Protein AF-A0A1C5U6B0-F1 (afdb_monomer)

Sequence (185 aa):
MRNNVRKKMRLICLLFAIVLLAGVPAAAKDRKNQKAAAENVVKKEMVCKTNGTIYQWKNDSWRIKKKTIRTKKEFKKFQTVLKKKQEKGLRKMLKKQYAGTNFRKKSIVLVPQLLSPYMNYKYKGMVTKFDAKGKLVGEIQIERSKDMDKPGVSYPAIVKTYVVVVRVPKAQEAMIDYYQIAFQD

Nearest PDB structures (foldseek):
  7d7f-assembly1_A  TM=2.717E-01  e=3.642E+00  Mus musculus
  8v7p-assembly1_A  TM=2.278E-01  e=2.036E+00  Pseudomonas aeruginosa

Structure (mmCIF, N/CA/C/O backbone):
data_AF-A0A1C5U6B0-F1
#
_entry.id   AF-A0A1C5U6B0-F1
#
loop_
_atom_site.group_PDB
_atom_site.id
_atom_site.type_symbol
_atom_site.label_atom_id
_atom_site.label_alt_id
_atom_site.label_comp_id
_atom_site.label_asym_id
_atom_site.label_entity_id
_atom_site.label_seq_id
_atom_site.pdbx_PDB_ins_code
_atom_site.Cartn_x
_atom_site.Cartn_y
_atom_site.Cartn_z
_atom_site.occupancy
_atom_site.B_iso_or_equiv
_atom_site.auth_seq_id
_atom_site.auth_comp_id
_atom_site.auth_asym_id
_atom_site.auth_atom_id
_atom_site.pdbx_PDB_model_num
ATOM 1 N N . MET A 1 1 ? -57.759 -76.509 -22.269 1.00 54.56 1 MET A N 1
ATOM 2 C CA . MET A 1 1 ? -57.213 -75.686 -21.155 1.00 54.56 1 MET A CA 1
ATOM 3 C C . MET A 1 1 ? -56.120 -74.665 -21.564 1.00 54.56 1 MET A C 1
ATOM 5 O O . MET A 1 1 ? -55.325 -74.275 -20.722 1.00 54.56 1 MET A O 1
ATOM 9 N N . ARG A 1 2 ? -56.081 -74.136 -22.807 1.00 53.75 2 ARG A N 1
ATOM 10 C CA . ARG A 1 2 ? -55.017 -73.196 -23.269 1.00 53.75 2 ARG A CA 1
ATOM 11 C C . ARG A 1 2 ? -55.390 -71.698 -23.283 1.00 53.75 2 ARG A C 1
ATOM 13 O O . ARG A 1 2 ? -54.496 -70.860 -23.346 1.00 53.75 2 ARG A O 1
ATOM 20 N N . ASN A 1 3 ? -56.675 -71.339 -23.185 1.00 58.38 3 ASN A N 1
ATOM 21 C CA . ASN A 1 3 ? -57.124 -69.939 -23.324 1.00 58.38 3 ASN A CA 1
ATOM 22 C C . ASN A 1 3 ? -57.140 -69.132 -22.011 1.00 58.38 3 ASN A C 1
ATOM 24 O O . ASN A 1 3 ? -56.992 -67.911 -22.056 1.00 58.38 3 ASN A O 1
ATOM 28 N N . ASN A 1 4 ? -57.245 -69.782 -20.846 1.00 60.12 4 ASN A N 1
ATOM 29 C CA . ASN A 1 4 ? -57.258 -69.080 -19.551 1.00 60.12 4 ASN A CA 1
ATOM 30 C C . ASN A 1 4 ? -55.861 -68.649 -19.076 1.00 60.12 4 ASN A C 1
ATOM 32 O O . ASN A 1 4 ? -55.730 -67.593 -18.460 1.00 60.12 4 ASN A O 1
ATOM 36 N N . VAL A 1 5 ? -54.808 -69.396 -19.424 1.00 58.78 5 VAL A N 1
ATOM 37 C CA . VAL A 1 5 ? -53.411 -69.028 -19.114 1.00 58.78 5 VAL A CA 1
ATOM 38 C C . VAL A 1 5 ? -52.973 -67.812 -19.940 1.00 58.78 5 VAL A C 1
ATOM 40 O O . VAL A 1 5 ? -52.377 -66.874 -19.415 1.00 58.78 5 VAL A O 1
ATOM 43 N N . ARG A 1 6 ? -53.365 -67.767 -21.222 1.00 58.53 6 ARG A N 1
ATOM 44 C CA . ARG A 1 6 ? -53.012 -66.682 -22.152 1.00 58.53 6 ARG A CA 1
ATOM 45 C C . ARG A 1 6 ? -53.705 -65.352 -21.803 1.00 58.53 6 ARG A C 1
ATOM 47 O O . ARG A 1 6 ? -53.105 -64.295 -21.977 1.00 58.53 6 ARG A O 1
ATOM 54 N N . LYS A 1 7 ? -54.933 -65.389 -21.262 1.00 60.19 7 LYS A N 1
ATOM 55 C CA . LYS A 1 7 ? -55.637 -64.196 -20.744 1.00 60.19 7 LYS A CA 1
ATOM 56 C C . LYS A 1 7 ? -55.040 -63.688 -19.423 1.00 60.19 7 LYS A C 1
ATOM 58 O O . LYS A 1 7 ? -54.843 -62.484 -19.291 1.00 60.19 7 LYS A O 1
ATOM 63 N N . LYS A 1 8 ? -54.680 -64.583 -18.489 1.00 60.19 8 LYS A N 1
ATOM 64 C CA . LYS A 1 8 ? -54.020 -64.207 -17.221 1.00 60.19 8 LYS A CA 1
ATOM 65 C C . LYS A 1 8 ? -52.618 -63.614 -17.435 1.00 60.19 8 LYS A C 1
ATOM 67 O O . LYS A 1 8 ? -52.310 -62.602 -16.816 1.00 60.19 8 LYS A O 1
ATOM 72 N N . MET A 1 9 ? -51.814 -64.153 -18.361 1.00 64.06 9 MET A N 1
ATOM 73 C CA . MET A 1 9 ? -50.506 -63.562 -18.706 1.00 64.06 9 MET A CA 1
ATOM 74 C C . MET A 1 9 ? -50.634 -62.164 -19.326 1.00 64.06 9 MET A C 1
ATOM 76 O O . MET A 1 9 ? -49.869 -61.275 -18.972 1.00 64.06 9 MET A O 1
ATOM 80 N N . ARG A 1 10 ? -51.625 -61.930 -20.199 1.00 66.75 10 ARG A N 1
ATOM 81 C CA . ARG A 1 10 ? -51.857 -60.596 -20.787 1.00 66.75 10 ARG A CA 1
ATOM 82 C C . ARG A 1 10 ? -52.274 -59.557 -19.744 1.00 66.75 10 ARG A C 1
ATOM 84 O O . ARG A 1 10 ? -51.817 -58.422 -19.820 1.00 66.75 10 ARG A O 1
ATOM 91 N N . LEU A 1 11 ? -53.094 -59.944 -18.765 1.00 69.94 11 LEU A N 1
ATOM 92 C CA . LEU A 1 11 ? -53.533 -59.050 -17.691 1.00 69.94 11 LEU A CA 1
ATOM 93 C C . LEU A 1 11 ? -52.382 -58.680 -16.737 1.00 69.94 11 LEU A C 1
ATOM 95 O O . LEU A 1 11 ? -52.252 -57.519 -16.365 1.00 69.94 11 LEU A O 1
ATOM 99 N N . ILE A 1 12 ? -51.506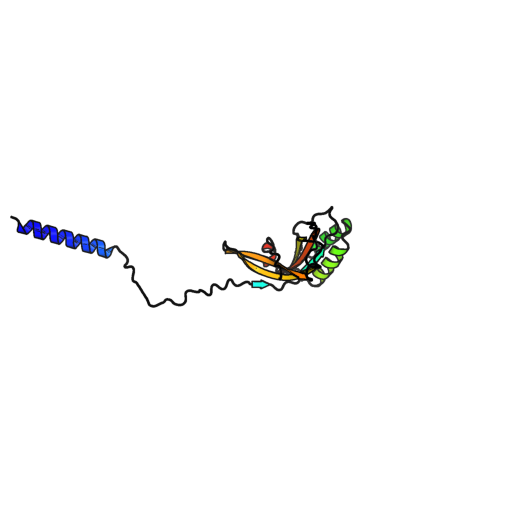 -59.638 -16.408 1.00 71.94 12 ILE A N 1
ATOM 100 C CA . ILE A 1 12 ? -50.306 -59.395 -15.588 1.00 71.94 12 ILE A CA 1
ATOM 101 C C . ILE A 1 12 ? -49.312 -58.482 -16.323 1.00 71.94 12 ILE A C 1
ATOM 103 O O . ILE A 1 12 ? -48.806 -57.535 -15.728 1.00 71.94 12 ILE A O 1
ATOM 107 N N . CYS A 1 13 ? -49.075 -58.700 -17.623 1.00 69.44 13 CYS A N 1
ATOM 108 C CA . CYS A 1 13 ? -48.212 -57.819 -18.420 1.00 69.44 13 CYS A CA 1
ATOM 109 C C . CYS A 1 13 ? -48.762 -56.386 -18.532 1.00 69.44 13 CYS A C 1
ATOM 111 O O . CYS A 1 13 ? -47.985 -55.437 -18.481 1.00 69.44 13 CYS A O 1
ATOM 113 N N . LEU A 1 14 ? -50.084 -56.215 -18.649 1.00 70.44 14 LEU A N 1
ATOM 114 C CA . LEU A 1 14 ? -50.717 -54.891 -18.673 1.00 70.44 14 LEU A CA 1
ATOM 115 C C . LEU A 1 14 ? -50.603 -54.169 -17.322 1.00 70.44 14 LEU A C 1
ATOM 117 O O . LEU A 1 14 ? -50.304 -52.979 -17.296 1.00 70.44 14 LEU A O 1
ATOM 121 N N . LEU A 1 15 ? -50.768 -54.882 -16.203 1.00 68.94 15 LEU A N 1
ATOM 122 C CA . LEU A 1 15 ? -50.601 -54.310 -14.861 1.00 68.94 15 LEU A CA 1
ATOM 123 C C . LEU A 1 15 ? -49.146 -53.891 -14.587 1.00 68.94 15 LEU A C 1
ATOM 125 O O . LEU A 1 15 ? -48.919 -52.799 -14.070 1.00 68.94 15 LEU A O 1
ATOM 129 N N . PHE A 1 16 ? -48.156 -54.692 -15.000 1.00 64.62 16 PHE A N 1
ATOM 130 C CA . PHE A 1 16 ? -46.737 -54.322 -14.885 1.00 64.62 16 PHE A CA 1
ATOM 131 C C . PHE A 1 16 ? -46.358 -53.114 -15.759 1.00 64.62 16 PHE A C 1
ATOM 133 O O . PHE A 1 16 ? -45.569 -52.276 -15.327 1.00 64.62 16 PHE A O 1
ATOM 140 N N . ALA A 1 17 ? -46.944 -52.975 -16.954 1.00 65.81 17 ALA A N 1
ATOM 141 C CA . ALA A 1 17 ? -46.711 -51.818 -17.821 1.00 65.81 17 ALA A CA 1
ATOM 142 C C . ALA A 1 17 ? -47.267 -50.509 -17.226 1.00 65.81 17 ALA A C 1
ATOM 144 O O . ALA A 1 17 ? -46.617 -49.470 -17.325 1.00 65.81 17 ALA A O 1
ATOM 145 N N . ILE A 1 18 ? -48.427 -50.555 -16.561 1.00 64.25 18 ILE A N 1
ATOM 146 C CA . ILE A 1 18 ? -49.028 -49.380 -15.904 1.00 64.25 18 ILE A CA 1
ATOM 147 C C . ILE A 1 18 ? -48.194 -48.938 -14.689 1.00 64.25 18 ILE A C 1
ATOM 149 O O . ILE A 1 18 ? -47.974 -47.743 -14.505 1.00 64.25 18 ILE A O 1
ATOM 153 N N . VAL A 1 19 ? -47.662 -49.880 -13.898 1.00 60.31 19 VAL A N 1
ATOM 154 C CA . VAL A 1 19 ? -46.796 -49.568 -12.742 1.00 60.31 19 VAL A CA 1
ATOM 155 C C . VAL A 1 19 ? -45.442 -48.991 -13.181 1.00 60.31 19 VAL A C 1
ATOM 157 O O . VAL A 1 19 ? -44.933 -48.075 -12.539 1.00 60.31 19 VAL A O 1
ATOM 160 N N . LEU A 1 20 ? -44.885 -49.453 -14.307 1.00 58.06 20 LEU A N 1
ATOM 161 C CA . LEU A 1 20 ? -43.647 -48.902 -14.877 1.00 58.06 20 LEU A CA 1
ATOM 162 C C . LEU A 1 20 ? -43.829 -47.505 -15.496 1.00 58.06 20 LEU A C 1
ATOM 164 O O . LEU A 1 20 ? -42.905 -46.697 -15.452 1.00 58.06 20 LEU A O 1
ATOM 168 N N . LEU A 1 21 ? -45.013 -47.195 -16.035 1.00 56.59 21 LEU A N 1
ATOM 169 C CA . LEU A 1 21 ? -45.322 -45.879 -16.613 1.00 56.59 21 LEU A CA 1
ATOM 170 C C . LEU A 1 21 ? -45.674 -44.813 -15.561 1.00 56.59 21 LEU A C 1
ATOM 172 O O . LEU A 1 21 ? -45.509 -43.627 -15.831 1.00 56.59 21 LEU A O 1
ATOM 176 N N . ALA A 1 22 ? -46.111 -45.208 -14.361 1.00 55.50 22 ALA A N 1
ATOM 177 C CA . ALA A 1 22 ? -46.474 -44.284 -13.282 1.00 55.50 22 ALA A CA 1
ATOM 178 C C . ALA A 1 22 ? -45.290 -43.848 -12.384 1.00 55.50 22 ALA A C 1
ATOM 180 O O . ALA A 1 22 ? -45.465 -42.982 -11.530 1.00 55.50 22 ALA A O 1
ATOM 181 N N . GLY A 1 23 ? -44.094 -44.430 -12.564 1.00 50.03 23 GLY A N 1
ATOM 182 C CA . GLY A 1 23 ? -42.898 -44.156 -11.749 1.00 50.03 23 GLY A CA 1
ATOM 183 C C . GLY A 1 23 ? -41.792 -43.338 -12.429 1.00 50.03 23 GLY A C 1
ATOM 184 O O . GLY A 1 23 ? -40.774 -43.055 -11.802 1.00 50.03 23 GLY A O 1
ATOM 185 N N . VAL A 1 24 ? -41.962 -42.949 -13.695 1.00 47.59 24 VAL A N 1
ATOM 186 C CA . VAL A 1 24 ? -40.993 -42.111 -14.416 1.00 47.59 24 VAL A CA 1
ATOM 187 C C . VAL A 1 24 ? -41.560 -40.695 -14.495 1.00 47.59 24 VAL A C 1
ATOM 189 O O . VAL A 1 24 ? -42.563 -40.502 -15.185 1.00 47.59 24 VAL A O 1
ATOM 192 N N . PRO A 1 25 ? -40.966 -39.675 -13.846 1.00 44.56 25 PRO A N 1
ATOM 193 C CA . PRO A 1 25 ? -41.292 -38.307 -14.205 1.00 44.56 25 PRO A CA 1
ATOM 194 C C . PRO A 1 25 ? -40.903 -38.125 -15.672 1.00 44.56 25 PRO A C 1
ATOM 196 O O . PRO A 1 25 ? -39.733 -38.220 -16.048 1.00 44.56 25 PRO A O 1
ATOM 199 N N . ALA A 1 26 ? -41.924 -37.933 -16.503 1.00 46.88 26 ALA A N 1
ATOM 200 C CA . ALA A 1 26 ? -41.788 -37.635 -17.910 1.00 46.88 26 ALA A CA 1
ATOM 201 C C . ALA A 1 26 ? -40.779 -36.495 -18.078 1.00 46.88 26 ALA A C 1
ATOM 203 O O . ALA A 1 26 ? -40.987 -35.388 -17.578 1.00 46.88 26 ALA A O 1
ATOM 204 N N . ALA A 1 27 ? -39.688 -36.766 -18.797 1.00 48.62 27 ALA A N 1
ATOM 205 C CA . ALA A 1 27 ? -38.830 -35.740 -19.365 1.00 48.62 27 ALA A CA 1
ATOM 206 C C . ALA A 1 27 ? -39.652 -34.977 -20.417 1.00 48.62 27 ALA A C 1
ATOM 208 O O . ALA A 1 27 ? -39.572 -35.230 -21.620 1.00 48.62 27 ALA A O 1
ATOM 209 N N . ALA A 1 28 ? -40.513 -34.082 -19.934 1.00 42.53 28 ALA A N 1
ATOM 210 C CA . ALA A 1 28 ? -41.277 -33.155 -20.735 1.00 42.53 28 ALA A CA 1
ATOM 211 C C . ALA A 1 28 ? -40.289 -32.189 -21.385 1.00 42.53 28 ALA A C 1
ATOM 213 O O . ALA A 1 28 ? -39.650 -31.348 -20.752 1.00 42.53 28 ALA A O 1
ATOM 214 N N . LYS A 1 29 ? -40.147 -32.369 -22.692 1.00 42.94 29 LYS A N 1
ATOM 215 C CA . LYS A 1 29 ? -39.454 -31.482 -23.612 1.00 42.94 29 LYS A CA 1
ATOM 216 C C . LYS A 1 29 ? -40.285 -30.207 -23.765 1.00 42.94 29 LYS A C 1
ATOM 218 O O . LYS A 1 29 ? -40.906 -29.997 -24.802 1.00 42.94 29 LYS A O 1
ATOM 223 N N . ASP A 1 30 ? -40.287 -29.354 -22.744 1.00 38.75 30 ASP A N 1
ATOM 224 C CA . ASP A 1 30 ? -40.863 -28.013 -22.822 1.00 38.75 30 ASP A CA 1
ATOM 225 C C . ASP A 1 30 ? -39.905 -27.080 -23.580 1.00 38.75 30 ASP A C 1
ATOM 227 O O . ASP A 1 30 ? -39.097 -26.330 -23.031 1.00 38.75 30 ASP A O 1
ATOM 231 N N . ARG A 1 31 ? -39.992 -27.137 -24.913 1.00 45.62 31 ARG A N 1
ATOM 232 C CA . ARG A 1 31 ? -39.505 -26.086 -25.817 1.00 45.62 31 ARG A CA 1
ATOM 233 C C . ARG A 1 31 ? -40.465 -24.891 -25.770 1.00 45.62 31 ARG A C 1
ATOM 235 O O . ARG A 1 31 ? -41.119 -24.595 -26.762 1.00 45.62 31 ARG A O 1
ATOM 242 N N . LYS A 1 32 ? -40.566 -24.204 -24.631 1.00 43.19 32 LYS A N 1
ATOM 243 C CA . LYS A 1 32 ? -41.150 -22.850 -24.543 1.00 43.19 32 LYS A CA 1
ATOM 244 C C . LYS A 1 32 ? -40.926 -22.253 -23.159 1.00 43.19 32 LYS A C 1
ATOM 246 O O . LYS A 1 32 ? -41.838 -22.114 -22.364 1.00 43.19 32 LYS A O 1
ATOM 251 N N . ASN A 1 33 ? -39.663 -21.963 -22.870 1.00 38.94 33 ASN A N 1
ATOM 252 C CA . ASN A 1 33 ? -39.186 -20.898 -21.984 1.00 38.94 33 ASN A CA 1
ATOM 253 C C . ASN A 1 33 ? -37.677 -21.095 -21.804 1.00 38.94 33 ASN A C 1
ATOM 255 O O . ASN A 1 33 ? -37.173 -21.220 -20.692 1.00 38.94 33 ASN A O 1
ATOM 259 N N . GLN A 1 34 ? -36.915 -21.009 -22.901 1.00 39.50 34 GLN A N 1
ATOM 260 C CA . GLN A 1 34 ? -35.592 -20.385 -22.797 1.00 39.50 34 GLN A CA 1
ATOM 261 C C . GLN A 1 34 ? -35.826 -18.887 -22.574 1.00 39.50 34 GLN A C 1
ATOM 263 O O . GLN A 1 34 ? -35.533 -18.034 -23.404 1.00 39.50 34 GLN A O 1
ATOM 268 N N . LYS A 1 35 ? -36.436 -18.575 -21.427 1.00 40.75 35 LYS A N 1
ATOM 269 C CA . LYS A 1 35 ? -36.309 -17.290 -20.774 1.00 40.75 35 LYS A CA 1
ATOM 270 C C . LYS A 1 35 ? -34.817 -17.173 -20.574 1.00 40.75 35 LYS A C 1
ATOM 272 O O . LYS A 1 35 ? -34.300 -17.911 -19.744 1.00 40.75 35 LYS A O 1
ATOM 277 N N . ALA A 1 36 ? -34.178 -16.374 -21.430 1.00 40.44 36 ALA A N 1
ATOM 278 C CA . ALA A 1 36 ? -32.786 -15.962 -21.382 1.00 40.44 36 ALA A CA 1
ATOM 279 C C . ALA A 1 36 ? -32.213 -16.203 -19.983 1.00 40.44 36 ALA A C 1
ATOM 281 O O . ALA A 1 36 ? -32.358 -15.372 -19.083 1.00 40.44 36 ALA A O 1
ATOM 282 N N . ALA A 1 37 ? -31.669 -17.403 -19.771 1.00 37.69 37 ALA A N 1
ATOM 283 C CA . ALA A 1 37 ? -31.148 -17.823 -18.488 1.00 37.69 37 ALA A CA 1
ATOM 284 C C . ALA A 1 37 ? -29.754 -17.225 -18.422 1.00 37.69 37 ALA A C 1
ATOM 286 O O . ALA A 1 37 ? -28.761 -17.896 -18.648 1.00 37.69 37 ALA A O 1
ATOM 287 N N . ALA A 1 38 ? -29.745 -15.907 -18.231 1.00 41.88 38 ALA A N 1
ATOM 288 C CA . ALA A 1 38 ? -28.632 -15.112 -17.773 1.00 41.88 38 ALA A CA 1
ATOM 289 C C . ALA A 1 38 ? -27.255 -15.543 -18.315 1.00 41.88 38 ALA A C 1
ATOM 291 O O . ALA A 1 38 ? -26.318 -15.716 -17.547 1.00 41.88 38 ALA A O 1
ATOM 292 N N . GLU A 1 39 ? -27.066 -15.528 -19.637 1.00 33.06 39 GLU A N 1
ATOM 293 C CA . GLU A 1 39 ? -25.731 -15.244 -20.204 1.00 33.06 39 GLU A CA 1
ATOM 294 C C . GLU A 1 39 ? -25.281 -13.793 -19.926 1.00 33.06 39 GLU A C 1
ATOM 296 O O . GLU A 1 39 ? -24.210 -13.361 -20.326 1.00 33.06 39 GLU A O 1
ATOM 301 N N . ASN A 1 40 ? -26.061 -13.059 -19.129 1.00 40.06 40 ASN A N 1
ATOM 302 C CA . ASN A 1 40 ? -25.641 -11.882 -18.388 1.00 40.06 40 ASN A CA 1
ATOM 303 C C . ASN A 1 40 ? -25.340 -12.206 -16.912 1.00 40.06 40 ASN A C 1
ATOM 305 O O . ASN A 1 40 ? -25.643 -11.393 -16.035 1.00 40.06 40 ASN A O 1
ATOM 309 N N . VAL A 1 41 ? -24.658 -13.318 -16.592 1.00 40.91 41 VAL A N 1
ATOM 310 C CA . VAL A 1 41 ? -23.723 -13.273 -15.449 1.00 40.91 41 VAL A CA 1
ATOM 311 C C . VAL A 1 41 ? -22.550 -12.412 -15.899 1.00 40.91 41 VAL A C 1
ATOM 313 O O . VAL A 1 41 ? -21.437 -12.873 -16.141 1.00 40.91 41 VAL A O 1
ATOM 316 N N . VAL A 1 42 ? -22.834 -11.116 -16.046 1.00 42.84 42 VAL A N 1
ATOM 317 C CA . VAL A 1 42 ? -21.840 -10.064 -16.043 1.00 42.84 42 VAL A CA 1
ATOM 318 C C . VAL A 1 42 ? -21.025 -10.363 -14.797 1.00 42.84 42 VAL A C 1
ATOM 320 O O . VAL A 1 42 ? -21.509 -10.172 -13.678 1.00 42.84 42 VAL A O 1
ATOM 323 N N . LYS A 1 43 ? -19.813 -10.899 -14.978 1.00 49.28 43 LYS A N 1
ATOM 324 C CA . LYS A 1 43 ? -18.756 -10.813 -13.978 1.00 49.28 43 LYS A CA 1
ATOM 325 C C . LYS A 1 43 ? -18.623 -9.318 -13.727 1.00 49.28 43 LYS A C 1
ATOM 327 O O . LYS A 1 43 ? -17.934 -8.628 -14.467 1.00 49.28 43 LYS A O 1
ATOM 332 N N . LYS A 1 44 ? -19.410 -8.794 -12.781 1.00 53.38 44 LYS A N 1
ATOM 333 C CA . LYS A 1 44 ? -19.439 -7.381 -12.421 1.00 53.38 44 LYS A CA 1
ATOM 334 C C . LYS A 1 44 ? -18.102 -7.111 -11.766 1.00 53.38 44 LYS A C 1
ATOM 336 O O . LYS A 1 44 ? -17.958 -7.237 -10.555 1.00 53.38 44 LYS A O 1
ATOM 341 N N . GLU A 1 45 ? -17.110 -6.816 -12.591 1.00 53.44 45 GLU A N 1
ATOM 342 C CA . GLU A 1 45 ? -15.868 -6.227 -12.149 1.00 53.44 45 GLU A CA 1
ATOM 343 C C . GLU A 1 45 ? -16.244 -4.900 -11.489 1.00 53.44 45 GLU A C 1
ATOM 345 O O . GLU A 1 45 ? -16.635 -3.926 -12.134 1.00 53.44 45 GLU A O 1
ATOM 350 N N . MET A 1 46 ? -16.242 -4.889 -10.159 1.00 59.88 46 MET A N 1
ATOM 351 C CA . MET A 1 46 ? -16.497 -3.683 -9.396 1.00 59.88 46 MET A CA 1
ATOM 352 C C . MET A 1 46 ? -15.194 -2.898 -9.360 1.00 59.88 46 MET A C 1
ATOM 354 O O . MET A 1 46 ? -14.300 -3.164 -8.550 1.00 59.88 46 MET A O 1
ATOM 358 N N . VAL A 1 47 ? -15.080 -1.928 -10.265 1.00 55.59 47 VAL A N 1
ATOM 359 C CA . VAL A 1 47 ? -13.936 -1.019 -10.323 1.00 55.59 47 VAL A CA 1
ATOM 360 C C . VAL A 1 47 ? -14.007 -0.051 -9.145 1.00 55.59 47 VAL A C 1
ATOM 362 O O . VAL A 1 47 ? -14.835 0.860 -9.099 1.00 55.59 47 VAL A O 1
ATOM 365 N N . CYS A 1 48 ? -13.110 -0.228 -8.180 1.00 58.97 48 CYS A N 1
ATOM 366 C CA . CYS A 1 48 ? -12.964 0.668 -7.045 1.00 58.97 48 CYS A CA 1
ATOM 367 C C . CYS A 1 48 ? -11.883 1.704 -7.360 1.00 58.97 48 CYS A C 1
ATOM 369 O O . CYS A 1 48 ? -10.689 1.458 -7.198 1.00 58.97 48 CYS A O 1
ATOM 371 N N . LYS A 1 49 ? -12.286 2.913 -7.765 1.00 60.94 49 LYS A N 1
ATOM 372 C CA . LYS A 1 49 ? -11.352 4.036 -7.955 1.00 60.94 49 LYS A CA 1
ATOM 373 C C . LYS A 1 49 ? -10.798 4.503 -6.601 1.00 60.94 49 LYS A C 1
ATOM 375 O O . LYS A 1 49 ? -11.294 5.437 -5.973 1.00 60.94 49 LYS A O 1
ATOM 380 N N . THR A 1 50 ? -9.786 3.804 -6.107 1.00 69.62 50 THR A N 1
ATOM 381 C CA . THR A 1 50 ? -9.032 4.139 -4.898 1.00 69.62 50 THR A CA 1
ATOM 382 C C . THR A 1 50 ? -7.774 4.891 -5.297 1.00 69.62 50 THR A C 1
ATOM 384 O O . THR A 1 50 ? -7.149 4.563 -6.293 1.00 69.62 50 THR A O 1
ATOM 387 N N . ASN A 1 51 ? -7.387 5.915 -4.537 1.00 79.94 51 ASN A N 1
ATOM 388 C CA . ASN A 1 51 ? -6.176 6.677 -4.836 1.00 79.94 51 ASN A CA 1
ATOM 389 C C . ASN A 1 51 ? -4.944 5.918 -4.332 1.00 79.94 51 ASN A C 1
ATOM 391 O O . ASN A 1 51 ? -4.888 5.558 -3.151 1.00 79.94 51 ASN A O 1
ATOM 395 N N . GLY A 1 52 ? -3.948 5.745 -5.200 1.00 84.38 52 GLY A N 1
ATOM 396 C CA . GLY A 1 52 ? -2.707 5.040 -4.896 1.00 84.38 52 GLY A CA 1
ATOM 397 C C . GLY A 1 52 ? -1.462 5.771 -5.387 1.00 84.38 52 GLY A C 1
ATOM 398 O O . GLY A 1 52 ? -1.525 6.645 -6.246 1.00 84.38 52 GLY A O 1
ATOM 399 N N . THR A 1 53 ? -0.322 5.435 -4.794 1.00 88.00 53 THR A N 1
ATOM 400 C CA . THR A 1 53 ? 1.009 5.937 -5.166 1.00 88.00 53 THR A CA 1
ATOM 401 C C . THR A 1 53 ? 2.024 4.812 -5.064 1.00 88.00 53 THR A C 1
ATOM 403 O O . THR A 1 53 ? 1.943 4.004 -4.139 1.00 88.00 53 THR A O 1
ATOM 406 N N . ILE A 1 54 ? 2.996 4.790 -5.969 1.00 88.19 54 ILE A N 1
ATOM 407 C CA . ILE A 1 54 ? 4.066 3.791 -5.996 1.00 88.19 54 ILE A CA 1
ATOM 408 C C . ILE A 1 54 ? 5.367 4.462 -5.557 1.00 88.19 54 ILE A C 1
ATOM 410 O O . ILE A 1 54 ? 5.658 5.588 -5.957 1.00 88.19 54 ILE A O 1
ATOM 414 N N . TYR A 1 55 ? 6.144 3.779 -4.721 1.00 86.81 55 TYR A N 1
ATOM 415 C CA . TYR A 1 55 ? 7.451 4.238 -4.265 1.00 86.81 55 TYR A CA 1
ATOM 416 C C . TYR A 1 55 ? 8.484 3.139 -4.441 1.00 86.81 55 TYR A C 1
ATOM 418 O O . TYR A 1 55 ? 8.287 2.033 -3.951 1.00 86.81 55 TYR A O 1
ATOM 426 N N . GLN A 1 56 ? 9.602 3.445 -5.088 1.00 86.12 56 GLN A N 1
ATOM 427 C CA . GLN A 1 56 ? 10.736 2.534 -5.114 1.00 86.12 56 GLN A CA 1
ATOM 428 C C . GLN A 1 56 ? 11.391 2.492 -3.736 1.00 86.12 56 GLN A C 1
ATOM 430 O O . GLN A 1 56 ? 11.865 3.510 -3.228 1.00 86.12 56 GLN A O 1
ATOM 435 N N . TRP A 1 57 ? 11.410 1.307 -3.139 1.00 82.81 57 TRP A N 1
ATOM 436 C CA . TRP A 1 57 ? 12.074 1.067 -1.873 1.00 82.81 57 TRP A CA 1
ATOM 437 C C . TRP A 1 57 ? 13.587 1.157 -2.054 1.00 82.81 57 TRP A C 1
ATOM 439 O O . TRP A 1 57 ? 14.123 0.606 -3.015 1.00 82.81 57 TRP A O 1
ATOM 449 N N . LYS A 1 58 ? 14.271 1.866 -1.152 1.00 76.12 58 LYS A N 1
ATOM 450 C CA . LYS A 1 58 ? 15.724 2.077 -1.251 1.00 76.12 58 LYS A CA 1
ATOM 451 C C . LYS A 1 58 ? 16.516 1.319 -0.190 1.00 76.12 58 LYS A C 1
ATOM 453 O O . LYS A 1 58 ? 17.713 1.142 -0.364 1.00 76.12 58 LYS A O 1
ATOM 458 N N . ASN A 1 59 ? 15.879 0.896 0.902 1.00 75.50 59 ASN A N 1
ATOM 459 C CA . ASN A 1 59 ? 16.562 0.225 2.001 1.00 75.50 59 ASN A CA 1
ATOM 460 C C . ASN A 1 59 ? 16.392 -1.300 1.964 1.00 75.50 59 ASN A C 1
ATOM 462 O O . ASN A 1 59 ? 15.513 -1.862 2.622 1.00 75.50 59 ASN A O 1
ATOM 466 N N . ASP A 1 60 ? 17.287 -1.987 1.263 1.00 67.56 60 ASP A N 1
ATOM 467 C CA . ASP A 1 60 ? 17.221 -3.445 1.097 1.00 67.56 60 ASP A CA 1
ATOM 468 C C . ASP A 1 60 ? 17.370 -4.230 2.418 1.00 67.56 60 ASP A C 1
ATOM 470 O O . ASP A 1 60 ? 16.899 -5.365 2.519 1.00 67.56 60 ASP A O 1
ATOM 474 N N . SER A 1 61 ? 17.919 -3.609 3.475 1.00 69.75 61 SER A N 1
ATOM 475 C CA . SER A 1 61 ? 18.064 -4.226 4.807 1.00 69.75 61 SER A CA 1
ATOM 476 C C . SER A 1 61 ? 16.741 -4.394 5.563 1.00 69.75 61 SER A C 1
ATOM 478 O O . SER A 1 61 ? 16.665 -5.122 6.555 1.00 69.75 61 SER A O 1
ATOM 480 N N . TRP A 1 62 ? 15.677 -3.710 5.130 1.00 75.44 62 TRP A N 1
ATOM 481 C CA . TRP A 1 62 ? 14.384 -3.765 5.797 1.00 75.44 62 TRP A CA 1
ATOM 482 C C . TRP A 1 62 ? 13.263 -4.100 4.819 1.00 75.44 62 TRP A C 1
ATOM 484 O O . TRP A 1 62 ? 12.660 -3.227 4.199 1.00 75.44 62 TRP A O 1
ATOM 494 N N . ARG A 1 63 ? 12.932 -5.393 4.736 1.00 72.75 63 ARG A N 1
ATOM 495 C CA . ARG A 1 63 ? 11.784 -5.878 3.964 1.00 72.75 63 ARG A CA 1
ATOM 496 C C . ARG A 1 63 ? 10.480 -5.561 4.693 1.00 72.75 63 ARG A C 1
ATOM 498 O O . ARG A 1 63 ? 10.172 -6.130 5.742 1.00 72.75 63 ARG A O 1
ATOM 505 N N . ILE A 1 64 ? 9.688 -4.662 4.122 1.00 74.62 64 ILE A N 1
ATOM 506 C CA . ILE A 1 64 ? 8.305 -4.448 4.548 1.00 74.62 64 ILE A CA 1
ATOM 507 C C . ILE A 1 64 ? 7.450 -5.617 4.054 1.00 74.62 64 ILE A C 1
ATOM 509 O O . ILE A 1 64 ? 7.454 -5.918 2.868 1.00 74.62 64 ILE A O 1
ATOM 513 N N . LYS A 1 65 ? 6.681 -6.241 4.953 1.00 84.88 65 LYS A N 1
ATOM 514 C CA . LYS A 1 65 ? 5.528 -7.088 4.593 1.00 84.88 65 LYS A CA 1
ATOM 515 C C . LYS A 1 65 ? 4.288 -6.215 4.377 1.00 84.88 65 LYS A C 1
ATOM 517 O O . LYS A 1 65 ? 4.262 -5.079 4.858 1.00 84.88 65 LYS A O 1
ATOM 522 N N . LYS A 1 66 ? 3.245 -6.756 3.729 1.00 87.81 66 LYS A N 1
ATOM 523 C CA . LYS A 1 66 ? 1.926 -6.100 3.632 1.00 87.81 66 LYS A CA 1
ATOM 524 C C . LYS A 1 66 ? 1.550 -5.493 4.986 1.00 87.81 66 LYS A C 1
ATOM 526 O O . LYS A 1 66 ? 1.606 -6.168 6.016 1.00 87.81 66 LYS A O 1
ATOM 531 N N . LYS A 1 67 ? 1.188 -4.213 4.988 1.00 90.56 67 LYS A N 1
ATOM 532 C CA . LYS A 1 67 ? 0.831 -3.496 6.211 1.00 90.56 67 LYS A CA 1
ATOM 533 C C . LYS A 1 67 ? -0.383 -2.620 5.997 1.00 90.56 67 LYS A C 1
ATOM 535 O O . LYS A 1 67 ? -0.394 -1.768 5.119 1.00 90.56 67 LYS A O 1
ATOM 540 N N . THR A 1 68 ? -1.366 -2.782 6.867 1.00 92.88 68 THR A N 1
ATOM 541 C CA . THR A 1 68 ? -2.573 -1.959 6.891 1.00 92.88 68 THR A CA 1
ATOM 542 C C . THR A 1 68 ? -2.489 -0.984 8.058 1.00 92.88 68 THR A C 1
ATOM 544 O O . THR A 1 68 ? -2.141 -1.366 9.173 1.00 92.88 68 THR A O 1
ATOM 547 N N . ILE A 1 69 ? -2.789 0.284 7.796 1.00 94.06 69 ILE A N 1
ATOM 548 C CA . ILE A 1 69 ? -2.895 1.352 8.786 1.00 94.06 69 ILE A CA 1
ATOM 549 C C . ILE A 1 69 ? -4.364 1.760 8.864 1.00 94.06 69 ILE A C 1
ATOM 551 O O . ILE A 1 69 ? -4.900 2.380 7.942 1.00 94.06 69 ILE A O 1
ATOM 555 N N . ARG A 1 70 ? -5.008 1.422 9.978 1.00 94.81 70 ARG A N 1
ATOM 556 C CA . ARG A 1 70 ? -6.441 1.637 10.226 1.00 94.81 70 ARG A CA 1
ATOM 557 C C . ARG A 1 70 ? -6.722 2.870 11.067 1.00 94.81 70 ARG A C 1
ATOM 559 O O . ARG A 1 70 ? -7.845 3.369 11.060 1.00 94.81 70 ARG A O 1
ATOM 566 N N . THR A 1 71 ? -5.726 3.358 11.805 1.00 96.00 71 THR A N 1
ATOM 567 C CA . THR A 1 71 ? -5.903 4.436 12.783 1.00 96.00 71 THR A CA 1
ATOM 568 C C . THR A 1 71 ? -4.795 5.484 12.728 1.00 96.00 71 THR A C 1
ATOM 570 O O . THR A 1 71 ? -3.661 5.230 12.314 1.00 96.00 71 THR A O 1
ATOM 573 N N . LYS A 1 72 ? -5.097 6.684 13.246 1.00 95.44 72 LYS A N 1
ATOM 574 C CA . LYS A 1 72 ? -4.100 7.753 13.433 1.00 95.44 72 LYS A CA 1
ATOM 575 C C . LYS A 1 72 ? -2.951 7.312 14.355 1.00 95.44 72 LYS A C 1
ATOM 577 O O . LYS A 1 72 ? -1.805 7.700 14.133 1.00 95.44 72 LYS A O 1
ATOM 582 N N . LYS A 1 73 ? -3.241 6.497 15.379 1.00 96.31 73 LYS A N 1
ATOM 583 C CA . LYS A 1 73 ? -2.241 5.986 16.335 1.00 96.31 73 LYS A CA 1
ATOM 584 C C . LYS A 1 73 ? -1.266 5.028 15.651 1.00 96.31 73 LYS A C 1
ATOM 586 O O . LYS A 1 73 ? -0.057 5.189 15.806 1.00 96.31 73 LYS A O 1
ATOM 591 N N . GLU A 1 74 ? -1.770 4.091 14.849 1.00 95.94 74 GLU A N 1
ATOM 592 C CA . GLU A 1 74 ? -0.935 3.207 14.024 1.00 95.94 74 GLU A CA 1
ATOM 593 C C . GLU A 1 74 ? -0.074 3.994 13.040 1.00 95.94 74 GLU A C 1
ATOM 595 O O . GLU A 1 74 ? 1.122 3.727 12.932 1.00 95.94 74 GLU A O 1
ATOM 600 N N . PHE A 1 75 ? -0.648 5.007 12.383 1.00 95.19 75 PHE A N 1
ATOM 601 C CA . PHE A 1 75 ? 0.099 5.863 11.468 1.00 95.19 75 PHE A CA 1
ATOM 602 C C . PHE A 1 75 ? 1.276 6.554 12.165 1.00 95.19 75 PHE A C 1
ATOM 604 O O . PHE A 1 75 ? 2.405 6.496 11.677 1.00 95.19 75 PHE A O 1
ATOM 611 N N . LYS A 1 76 ? 1.036 7.172 13.331 1.00 95.69 76 LYS A N 1
ATOM 612 C CA . LYS A 1 76 ? 2.086 7.827 14.128 1.00 95.69 76 LYS A CA 1
ATOM 613 C C . LYS A 1 76 ? 3.178 6.837 14.543 1.00 95.69 76 LYS A C 1
ATOM 615 O O . LYS A 1 76 ? 4.355 7.123 14.339 1.00 95.69 76 LYS A O 1
ATOM 620 N N . LYS A 1 77 ? 2.804 5.655 15.051 1.00 96.38 77 LYS A N 1
ATOM 621 C CA . LYS A 1 77 ? 3.765 4.590 15.395 1.00 96.38 77 LYS A CA 1
ATOM 622 C C . LYS A 1 77 ? 4.610 4.194 14.183 1.00 96.38 77 LYS A C 1
ATOM 624 O O . LYS A 1 77 ? 5.831 4.095 14.285 1.00 96.38 77 LYS A O 1
ATOM 629 N N . PHE A 1 78 ? 3.977 4.012 13.027 1.00 94.00 78 PHE A N 1
ATOM 630 C CA . PHE A 1 78 ? 4.675 3.608 11.814 1.00 94.00 78 PHE A CA 1
ATOM 631 C C . PHE A 1 78 ? 5.609 4.703 11.281 1.00 94.00 78 PHE A C 1
ATOM 633 O O . PHE A 1 78 ? 6.741 4.409 10.913 1.00 94.00 78 PHE A O 1
ATOM 640 N N . GLN A 1 79 ? 5.212 5.978 11.341 1.00 94.44 79 GLN A N 1
ATOM 641 C CA . GLN A 1 79 ? 6.082 7.119 11.024 1.00 94.44 79 GLN A CA 1
ATOM 642 C C . GLN A 1 79 ? 7.370 7.136 11.861 1.00 94.44 79 GLN A C 1
ATOM 644 O O . GLN A 1 79 ? 8.431 7.487 11.338 1.00 94.44 79 GLN A O 1
ATOM 649 N N . THR A 1 80 ? 7.302 6.740 13.134 1.00 95.25 80 THR A N 1
ATOM 650 C CA . THR A 1 80 ? 8.486 6.608 13.996 1.00 95.25 80 THR A CA 1
ATOM 651 C C . THR A 1 80 ? 9.407 5.486 13.522 1.00 95.25 80 THR A C 1
ATOM 653 O O . THR A 1 80 ? 10.619 5.687 13.467 1.00 95.25 80 THR A O 1
ATOM 656 N N . VAL A 1 81 ? 8.857 4.336 13.111 1.00 92.19 81 VAL A N 1
ATOM 657 C CA . VAL A 1 81 ? 9.646 3.233 12.529 1.00 92.19 81 VAL A CA 1
ATOM 658 C C . VAL A 1 81 ? 10.370 3.695 11.264 1.00 92.19 81 VAL A C 1
ATOM 660 O O . VAL A 1 81 ? 11.576 3.499 11.152 1.00 92.19 81 VAL A O 1
ATOM 663 N N . LEU A 1 82 ? 9.674 4.394 10.359 1.00 90.81 82 LEU A N 1
ATOM 664 C CA . LEU A 1 82 ? 10.285 4.941 9.139 1.00 90.81 82 LEU A CA 1
ATOM 665 C C . LEU A 1 82 ? 11.399 5.945 9.439 1.00 90.81 82 LEU A C 1
ATOM 667 O O . LEU A 1 82 ? 12.404 5.970 8.736 1.00 90.81 82 LEU A O 1
ATOM 671 N N . LYS A 1 83 ? 11.245 6.761 10.493 1.00 91.94 83 LYS A N 1
ATOM 672 C CA . LYS A 1 83 ? 12.295 7.686 10.945 1.00 91.94 83 LYS A CA 1
ATOM 673 C C . LYS A 1 83 ? 13.536 6.919 11.414 1.00 91.94 83 LYS A C 1
ATOM 675 O O . LYS A 1 83 ? 14.632 7.269 10.993 1.00 91.94 83 LYS A O 1
ATOM 680 N N . LYS A 1 84 ? 13.364 5.871 12.230 1.00 92.00 84 LYS A N 1
ATOM 681 C CA . LYS A 1 84 ? 14.470 5.023 12.718 1.00 92.00 84 LYS A CA 1
ATOM 682 C C . LYS A 1 84 ? 15.189 4.294 11.580 1.00 92.00 84 LYS A C 1
ATOM 684 O O . LYS A 1 84 ? 16.404 4.187 11.596 1.00 92.00 84 LYS A O 1
ATOM 689 N N . LYS A 1 85 ? 14.438 3.832 10.579 1.00 89.38 85 LYS A N 1
ATOM 690 C CA . LYS A 1 85 ? 14.962 3.131 9.394 1.00 89.38 85 LYS A CA 1
ATOM 691 C C . LYS A 1 85 ? 15.450 4.070 8.282 1.00 89.38 85 LYS A C 1
ATOM 693 O O . LYS A 1 85 ? 15.745 3.603 7.190 1.00 89.38 85 LYS A O 1
ATOM 698 N N . GLN A 1 86 ? 15.506 5.378 8.555 1.00 88.62 86 GLN A N 1
ATOM 699 C CA . GLN A 1 86 ? 15.959 6.431 7.639 1.00 88.62 86 GLN A CA 1
ATOM 700 C C . GLN A 1 86 ? 15.223 6.488 6.279 1.00 88.62 86 GLN A C 1
ATOM 702 O O . GLN A 1 86 ? 15.692 7.108 5.329 1.00 88.62 86 GLN A O 1
ATOM 707 N N . GLU A 1 87 ? 14.001 5.953 6.199 1.00 87.81 87 GLU A N 1
ATOM 708 C CA . GLU A 1 87 ? 13.168 5.911 4.987 1.00 87.81 87 GLU A CA 1
ATOM 709 C C . GLU A 1 87 ? 12.424 7.239 4.752 1.00 87.81 87 GLU A C 1
ATOM 711 O O . GLU A 1 87 ? 11.192 7.338 4.814 1.00 87.81 87 GLU A O 1
ATOM 716 N N . LYS A 1 88 ? 13.188 8.318 4.523 1.00 89.12 88 LYS A N 1
ATOM 717 C CA . LYS A 1 88 ? 12.662 9.689 4.368 1.00 89.12 88 LYS A CA 1
ATOM 718 C C . LYS A 1 88 ? 11.656 9.803 3.212 1.00 89.12 88 LYS A C 1
ATOM 720 O O . LYS A 1 88 ? 10.643 10.495 3.360 1.00 89.12 88 LYS A O 1
ATOM 725 N N . GLY A 1 89 ? 11.910 9.119 2.092 1.00 88.81 89 GLY A N 1
ATOM 726 C CA . GLY A 1 89 ? 11.070 9.164 0.891 1.00 88.81 89 GLY A CA 1
ATOM 727 C C . GLY A 1 89 ? 9.683 8.564 1.123 1.00 88.81 89 GLY A C 1
ATOM 728 O O . GLY A 1 89 ? 8.677 9.273 0.999 1.00 88.81 89 GLY A O 1
ATOM 729 N N . LEU A 1 90 ? 9.622 7.306 1.579 1.00 88.94 90 LEU A N 1
ATOM 730 C CA . LEU A 1 90 ? 8.360 6.648 1.926 1.00 88.94 90 LEU A CA 1
ATOM 731 C C . LEU A 1 90 ? 7.599 7.444 2.990 1.00 88.94 90 LEU A C 1
ATOM 733 O O . LEU A 1 90 ? 6.385 7.638 2.897 1.00 88.94 90 LEU A O 1
ATOM 737 N N . ARG A 1 91 ? 8.316 7.958 3.996 1.00 91.94 91 ARG A N 1
ATOM 738 C CA . ARG A 1 91 ? 7.729 8.756 5.074 1.00 91.94 91 ARG A CA 1
ATOM 739 C C . ARG A 1 91 ? 6.995 9.990 4.545 1.00 91.94 91 ARG A C 1
ATOM 741 O O . ARG A 1 91 ? 5.885 10.265 5.009 1.00 91.94 91 ARG A O 1
ATOM 748 N N . LYS A 1 92 ? 7.592 10.723 3.595 1.00 91.50 92 LYS A N 1
ATOM 749 C CA . LYS A 1 92 ? 6.989 11.907 2.952 1.00 91.50 92 LYS A CA 1
ATOM 750 C C . LYS A 1 92 ? 5.760 11.519 2.131 1.00 91.50 92 LYS A C 1
AT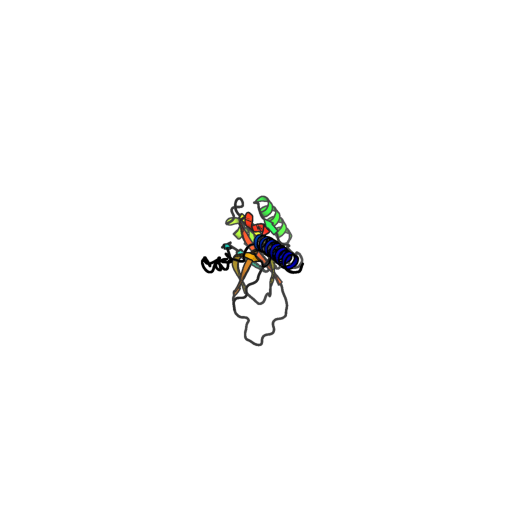OM 752 O O . LYS A 1 92 ? 4.723 12.167 2.256 1.00 91.50 92 LYS A O 1
ATOM 757 N N . MET A 1 93 ? 5.843 10.440 1.354 1.00 89.56 93 MET A N 1
ATOM 758 C CA . MET A 1 93 ? 4.715 9.944 0.562 1.00 89.56 93 MET A CA 1
ATOM 759 C C . MET A 1 93 ? 3.531 9.516 1.444 1.00 89.56 93 MET A C 1
ATOM 761 O O . MET A 1 93 ? 2.395 9.917 1.198 1.00 89.56 93 MET A O 1
ATOM 765 N N . LEU A 1 94 ? 3.783 8.773 2.523 1.00 91.38 94 LEU A N 1
ATOM 766 C CA . LEU A 1 94 ? 2.737 8.336 3.451 1.00 91.38 94 LEU A CA 1
ATOM 767 C C . LEU A 1 94 ? 2.026 9.497 4.142 1.00 91.38 94 LEU A C 1
ATOM 769 O O . LEU A 1 94 ? 0.827 9.408 4.388 1.00 91.38 94 LEU A O 1
ATOM 773 N N . LYS A 1 95 ? 2.730 10.597 4.432 1.00 92.62 95 LYS A N 1
ATOM 774 C CA . LYS A 1 95 ? 2.095 11.819 4.949 1.00 92.62 95 LYS A CA 1
ATOM 775 C C . LYS A 1 95 ? 1.097 12.411 3.951 1.00 92.62 95 LYS A C 1
ATOM 777 O O . LYS A 1 95 ? 0.018 12.816 4.375 1.00 92.62 95 LYS A O 1
ATOM 782 N N . LYS A 1 96 ? 1.411 12.404 2.648 1.00 90.06 96 LYS A N 1
ATOM 783 C CA . LYS A 1 96 ? 0.477 12.854 1.599 1.00 90.06 96 LYS A CA 1
ATOM 784 C C . LYS A 1 96 ? -0.786 11.989 1.568 1.00 90.06 96 LYS A C 1
ATOM 786 O O . LYS A 1 96 ? -1.890 12.521 1.551 1.00 90.06 96 LYS A O 1
ATOM 791 N N . GLN A 1 97 ? -0.635 10.664 1.638 1.00 86.94 97 GLN A N 1
ATOM 792 C CA . GLN A 1 97 ? -1.784 9.750 1.686 1.00 86.94 97 GLN A CA 1
ATOM 793 C C . GLN A 1 97 ? -2.605 9.926 2.972 1.00 86.94 97 GLN A C 1
ATOM 795 O O . GLN A 1 97 ? -3.834 9.954 2.930 1.00 86.94 97 GLN A O 1
ATOM 800 N N . TYR A 1 98 ? -1.944 10.118 4.115 1.00 90.56 98 TYR A N 1
ATOM 801 C CA . TYR A 1 98 ? -2.598 10.379 5.398 1.00 90.56 98 TYR A CA 1
ATOM 802 C C . TYR A 1 98 ? -3.467 11.640 5.383 1.00 90.56 98 TYR A C 1
ATOM 804 O O . TYR A 1 98 ? -4.599 11.581 5.859 1.00 90.56 98 TYR A O 1
ATOM 812 N N . ALA A 1 99 ? -2.979 12.745 4.809 1.00 88.69 99 ALA A N 1
ATOM 813 C CA . ALA A 1 99 ? -3.701 14.021 4.782 1.00 88.69 99 ALA A CA 1
ATOM 814 C C . ALA A 1 99 ? -5.098 13.904 4.142 1.00 88.69 99 ALA A C 1
ATOM 816 O O . ALA A 1 99 ? -6.045 14.520 4.614 1.00 88.69 99 ALA A O 1
ATOM 817 N N . GLY A 1 100 ? -5.249 13.052 3.124 1.00 83.06 100 GLY A N 1
ATOM 818 C CA . GLY A 1 100 ? -6.528 12.802 2.456 1.00 83.06 100 GLY A CA 1
ATOM 819 C C . GLY A 1 100 ? -7.315 11.594 2.981 1.00 83.06 100 GLY A C 1
ATOM 820 O O . GLY A 1 100 ? -8.175 11.086 2.256 1.00 83.06 100 GLY A O 1
ATOM 821 N N . THR A 1 101 ? -7.002 11.048 4.163 1.00 87.75 101 THR A N 1
ATOM 822 C CA . THR A 1 101 ? -7.622 9.805 4.660 1.00 87.75 101 THR A CA 1
ATOM 823 C C . THR A 1 101 ? -8.545 10.037 5.852 1.00 87.75 101 THR A C 1
ATOM 825 O O . THR A 1 101 ? -8.111 10.404 6.942 1.00 87.75 101 THR A O 1
ATOM 828 N N . ASN A 1 102 ? -9.824 9.688 5.684 1.00 92.44 102 ASN A N 1
ATOM 829 C CA . ASN A 1 102 ? -10.746 9.511 6.802 1.00 92.44 102 ASN A CA 1
ATOM 830 C C . ASN A 1 102 ? -10.674 8.068 7.331 1.00 92.44 102 ASN A C 1
ATOM 832 O O . ASN A 1 102 ? -11.318 7.166 6.789 1.00 92.44 102 ASN A O 1
ATOM 836 N N . PHE A 1 103 ? -9.940 7.874 8.430 1.00 92.31 103 PHE A N 1
ATOM 837 C CA . PHE A 1 103 ? -9.740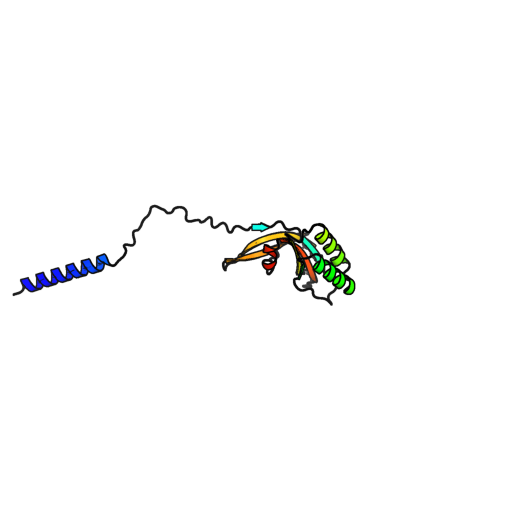 6.568 9.070 1.00 92.31 103 PHE A CA 1
ATOM 838 C C . PHE A 1 103 ? -10.999 5.928 9.669 1.00 92.31 103 PHE A C 1
ATOM 840 O O . PHE A 1 103 ? -10.933 4.795 10.137 1.00 92.31 103 PHE A O 1
ATOM 847 N N . ARG A 1 104 ? -12.158 6.602 9.681 1.00 91.75 104 ARG A N 1
ATOM 848 C CA . ARG A 1 104 ? -13.423 5.934 10.029 1.00 91.75 104 ARG A CA 1
ATOM 849 C C . ARG A 1 104 ? -13.874 5.000 8.905 1.00 91.75 104 ARG A C 1
ATOM 851 O O . ARG A 1 104 ? -14.214 3.858 9.184 1.00 91.75 104 ARG A O 1
ATOM 858 N N . LYS A 1 105 ? -13.800 5.462 7.651 1.00 91.75 105 LYS A N 1
ATOM 859 C CA . LYS A 1 105 ? -14.306 4.749 6.461 1.00 91.75 105 LYS A CA 1
ATOM 860 C C . LYS A 1 105 ? -13.214 4.026 5.665 1.00 91.75 105 LYS A C 1
ATOM 862 O O . LYS A 1 105 ? -13.486 3.019 5.018 1.00 91.75 105 LYS A O 1
ATOM 867 N N . LYS A 1 106 ? -11.992 4.559 5.685 1.00 92.06 106 LYS A N 1
ATOM 868 C CA . LYS A 1 106 ? -10.868 4.092 4.867 1.00 92.06 106 LYS A CA 1
ATOM 869 C C . LYS A 1 106 ? -9.666 3.713 5.725 1.00 92.06 106 LYS A C 1
ATOM 871 O O . LYS A 1 106 ? -9.567 4.104 6.886 1.00 92.06 106 LYS A O 1
ATOM 876 N N . SER A 1 107 ? -8.733 3.008 5.121 1.00 92.00 107 SER A N 1
ATOM 877 C CA . SER A 1 107 ? -7.407 2.710 5.645 1.00 92.00 107 SER A CA 1
ATOM 878 C C . SER A 1 107 ? -6.358 2.924 4.566 1.00 92.00 107 SER A C 1
ATOM 880 O O . SER A 1 107 ? -6.668 3.142 3.392 1.00 92.00 107 SER A O 1
ATOM 882 N N . ILE A 1 108 ? -5.099 2.911 4.988 1.00 92.69 108 ILE A N 1
ATOM 883 C CA . ILE A 1 108 ? -3.952 2.971 4.087 1.00 92.69 108 ILE A CA 1
ATOM 884 C C . ILE A 1 108 ? -3.303 1.597 4.097 1.00 92.69 108 ILE A C 1
ATOM 886 O O . ILE A 1 108 ? -2.882 1.133 5.156 1.00 92.69 108 ILE A O 1
ATOM 890 N N . VAL A 1 109 ? -3.202 0.962 2.936 1.00 91.00 109 VAL A N 1
ATOM 891 C CA . VAL A 1 109 ? -2.544 -0.336 2.786 1.00 91.00 109 VAL A CA 1
ATOM 892 C C . VAL A 1 109 ? -1.254 -0.143 2.009 1.00 91.00 109 VAL A C 1
ATOM 894 O O . VAL A 1 109 ? -1.226 0.521 0.975 1.00 91.00 109 VAL A O 1
ATOM 897 N N . LEU A 1 110 ? -0.176 -0.680 2.566 1.00 91.00 110 LEU A N 1
ATOM 898 C CA . LEU A 1 110 ? 1.153 -0.705 1.990 1.00 91.00 110 LEU A CA 1
ATOM 899 C C . LEU A 1 110 ? 1.441 -2.121 1.532 1.00 91.00 110 LEU A C 1
ATOM 901 O O . LEU A 1 110 ? 1.326 -3.071 2.311 1.00 91.00 110 LEU A O 1
ATOM 905 N N . VAL A 1 111 ? 1.861 -2.227 0.285 1.00 87.44 111 VAL A N 1
ATOM 906 C CA . VAL A 1 111 ? 2.064 -3.485 -0.407 1.00 87.44 111 VAL A CA 1
ATOM 907 C C . VAL A 1 111 ? 3.459 -3.485 -1.011 1.00 87.44 111 VAL A C 1
ATOM 909 O O . VAL A 1 111 ? 3.715 -2.669 -1.895 1.00 87.44 111 VAL A O 1
ATOM 912 N N . PRO A 1 112 ? 4.362 -4.371 -0.573 1.00 87.31 112 PRO A N 1
ATOM 913 C CA . PRO A 1 112 ? 5.614 -4.595 -1.279 1.00 87.31 112 PRO A CA 1
ATOM 914 C C . PRO A 1 112 ? 5.355 -5.365 -2.585 1.00 87.31 112 PRO A C 1
ATOM 916 O O . PRO A 1 112 ? 4.615 -6.343 -2.587 1.00 87.31 112 PRO A O 1
ATOM 919 N N . GLN A 1 113 ? 5.995 -4.955 -3.674 1.00 85.12 113 GLN A N 1
ATOM 920 C CA . GLN A 1 113 ? 5.979 -5.646 -4.958 1.00 85.12 113 GLN A CA 1
ATOM 921 C C . GLN A 1 113 ? 7.372 -5.583 -5.586 1.00 85.12 113 GLN A C 1
ATOM 923 O O . GLN A 1 113 ? 7.990 -4.520 -5.619 1.00 85.12 113 GLN A O 1
ATOM 928 N N . LEU A 1 114 ? 7.869 -6.709 -6.092 1.00 84.19 114 LEU A N 1
ATOM 929 C CA . LEU A 1 114 ? 9.109 -6.738 -6.867 1.00 84.19 114 LEU A CA 1
ATOM 930 C C . LEU A 1 114 ? 8.808 -6.308 -8.301 1.00 84.19 114 LEU A C 1
ATOM 932 O O . LEU A 1 114 ? 7.935 -6.890 -8.946 1.00 84.19 114 LEU A O 1
ATOM 936 N N . LEU A 1 115 ? 9.503 -5.277 -8.775 1.00 81.88 115 LEU A N 1
ATOM 937 C CA . LEU A 1 115 ? 9.342 -4.720 -10.116 1.00 81.88 115 LEU A CA 1
ATOM 938 C C . LEU A 1 115 ? 10.716 -4.420 -10.732 1.00 81.88 115 LEU A C 1
ATOM 940 O O . LEU A 1 115 ? 11.694 -4.184 -10.017 1.00 81.88 115 LEU A O 1
ATOM 944 N N . SER A 1 116 ? 10.786 -4.410 -12.064 1.00 79.56 116 SER A N 1
ATOM 945 C CA . SER A 1 116 ? 11.998 -4.016 -12.795 1.00 79.56 116 SER A CA 1
ATOM 946 C C . SER A 1 116 ? 12.292 -2.529 -12.571 1.00 79.56 116 SER A C 1
ATOM 948 O O . SER A 1 116 ? 11.387 -1.718 -12.759 1.00 79.56 116 SER A O 1
ATOM 950 N N . PRO A 1 117 ? 13.523 -2.131 -12.213 1.00 80.75 117 PRO A N 1
ATOM 951 C CA . PRO A 1 117 ? 13.871 -0.730 -12.012 1.00 80.75 117 PRO A CA 1
ATOM 952 C C . PRO A 1 117 ? 14.017 0.071 -13.311 1.00 80.75 117 PRO A C 1
ATOM 954 O O . PRO A 1 117 ? 14.149 1.288 -13.242 1.00 80.75 117 PRO A O 1
ATOM 957 N N . TYR A 1 118 ? 14.002 -0.597 -14.466 1.00 77.00 118 TYR A N 1
ATOM 958 C CA . TYR A 1 118 ? 14.174 0.020 -15.784 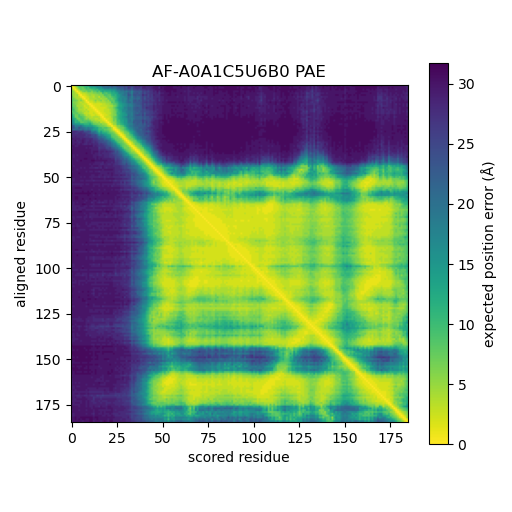1.00 77.00 118 TYR A CA 1
ATOM 959 C C . TYR A 1 118 ? 12.872 0.577 -16.370 1.00 77.00 118 TYR A C 1
ATOM 961 O O . TYR A 1 118 ? 12.889 1.206 -17.419 1.00 77.00 118 TYR A O 1
ATOM 969 N N . MET A 1 119 ? 11.747 0.375 -15.680 1.00 78.00 119 MET A N 1
ATOM 970 C CA . MET A 1 119 ? 10.436 0.867 -16.097 1.00 78.00 119 MET A CA 1
ATOM 971 C C . MET A 1 119 ? 9.929 1.921 -15.120 1.00 78.00 119 MET A C 1
ATOM 973 O O . MET A 1 119 ? 10.178 1.851 -13.912 1.00 78.00 119 MET A O 1
ATOM 977 N N . ASN A 1 120 ? 9.127 2.854 -15.628 1.00 80.56 120 ASN A N 1
ATOM 978 C CA . ASN A 1 120 ? 8.329 3.713 -14.766 1.00 80.56 120 ASN A CA 1
ATOM 979 C C . ASN A 1 120 ? 6.976 3.057 -14.504 1.00 80.56 120 ASN A C 1
ATOM 981 O O . ASN A 1 120 ? 6.366 2.471 -15.396 1.00 80.56 120 ASN A O 1
ATOM 985 N N . TYR A 1 121 ? 6.498 3.185 -13.269 1.00 83.19 121 TYR A N 1
ATOM 986 C CA . TYR A 1 121 ? 5.225 2.619 -12.842 1.00 83.19 121 TYR A CA 1
ATOM 987 C C . TYR A 1 121 ? 4.319 3.710 -12.310 1.00 83.19 121 TYR A C 1
ATOM 989 O O . TYR A 1 121 ? 4.709 4.519 -11.462 1.00 83.19 121 TYR A O 1
ATOM 997 N N . LYS A 1 122 ? 3.070 3.672 -12.749 1.00 85.25 122 LYS A N 1
ATOM 998 C CA . LYS A 1 122 ? 2.001 4.544 -12.304 1.00 85.25 122 LYS A CA 1
ATOM 999 C C . LYS A 1 122 ? 0.869 3.694 -11.760 1.00 85.25 122 LYS A C 1
ATOM 1001 O O . LYS A 1 122 ? 0.475 2.687 -12.328 1.00 85.25 122 LYS A O 1
ATOM 1006 N N . TYR A 1 123 ? 0.331 4.098 -10.623 1.00 85.62 123 TYR A N 1
ATOM 1007 C CA . TYR A 1 123 ? -0.861 3.455 -10.098 1.00 85.62 123 TYR A CA 1
ATOM 1008 C C . TYR A 1 123 ? -2.079 3.856 -10.948 1.00 85.62 123 TYR A C 1
ATOM 1010 O O . TYR A 1 123 ? -2.312 5.051 -11.138 1.00 85.62 123 TYR A O 1
ATOM 1018 N N . LYS A 1 124 ? -2.857 2.875 -11.420 1.00 84.12 124 LYS A N 1
ATOM 1019 C CA . LYS A 1 124 ? -4.048 3.097 -12.256 1.00 84.12 124 LYS A CA 1
ATOM 1020 C C . LYS A 1 124 ? -5.339 3.000 -11.449 1.00 84.12 124 LYS A C 1
ATOM 1022 O O . LYS A 1 124 ? -6.208 3.862 -11.557 1.00 84.12 124 LYS A O 1
ATOM 1027 N N . GLY A 1 125 ? -5.459 1.985 -10.601 1.00 82.06 125 GLY A N 1
ATOM 1028 C CA . GLY A 1 125 ? -6.680 1.760 -9.839 1.00 82.06 125 GLY A CA 1
ATOM 1029 C C . GLY A 1 125 ? -6.670 0.451 -9.072 1.00 82.06 125 GLY A C 1
ATOM 1030 O O . GLY A 1 125 ? -5.681 -0.279 -9.069 1.00 82.06 125 GLY A O 1
ATOM 1031 N N . MET A 1 126 ? -7.794 0.162 -8.426 1.00 81.62 126 MET A N 1
ATOM 1032 C CA . MET A 1 126 ? -8.063 -1.135 -7.830 1.00 81.62 126 MET A CA 1
ATOM 1033 C C . MET A 1 126 ? -9.380 -1.659 -8.390 1.00 81.62 126 MET A C 1
ATOM 1035 O O . MET A 1 126 ? -10.364 -0.928 -8.477 1.00 81.62 126 MET A O 1
ATOM 1039 N N . VAL A 1 127 ? -9.426 -2.927 -8.752 1.00 78.38 127 VAL A N 1
ATOM 1040 C CA . VAL A 1 127 ? -10.662 -3.584 -9.179 1.00 78.38 127 VAL A CA 1
ATOM 1041 C C . VAL A 1 127 ? -10.965 -4.731 -8.245 1.00 78.38 127 VAL A C 1
ATOM 1043 O O . VAL A 1 127 ? -10.074 -5.261 -7.590 1.0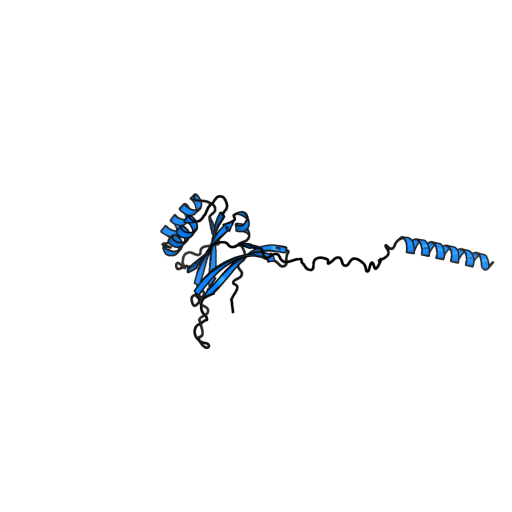0 78.38 127 VAL A O 1
ATOM 1046 N N . THR A 1 128 ? -12.235 -5.078 -8.122 1.00 76.06 128 THR A N 1
ATOM 1047 C CA . THR A 1 128 ? -12.658 -6.247 -7.361 1.00 76.06 128 THR A CA 1
ATOM 1048 C C . THR A 1 128 ? -13.426 -7.167 -8.288 1.00 76.06 128 THR A C 1
ATOM 1050 O O . THR A 1 128 ? -14.348 -6.724 -8.974 1.00 76.06 128 THR A O 1
ATOM 1053 N N . LYS A 1 129 ? -13.011 -8.431 -8.353 1.00 77.69 129 LYS A N 1
ATOM 1054 C CA . LYS A 1 129 ? -13.589 -9.440 -9.246 1.00 77.69 129 LYS A CA 1
ATOM 1055 C C . LYS A 1 129 ? -13.699 -10.782 -8.534 1.00 77.69 129 LYS A C 1
ATOM 1057 O O . LYS A 1 129 ? -13.046 -10.996 -7.518 1.00 77.69 129 LYS A O 1
ATOM 1062 N N . PHE A 1 130 ? -14.532 -11.677 -9.047 1.00 78.94 130 PHE A N 1
ATOM 1063 C CA . PHE A 1 130 ? -14.590 -13.054 -8.564 1.00 78.94 130 PHE A CA 1
ATOM 1064 C C . PHE A 1 130 ? -13.533 -13.898 -9.278 1.00 78.94 130 PHE A C 1
ATOM 1066 O O . PHE A 1 130 ? -13.406 -13.825 -10.503 1.00 78.94 130 PHE A O 1
ATOM 1073 N N . ASP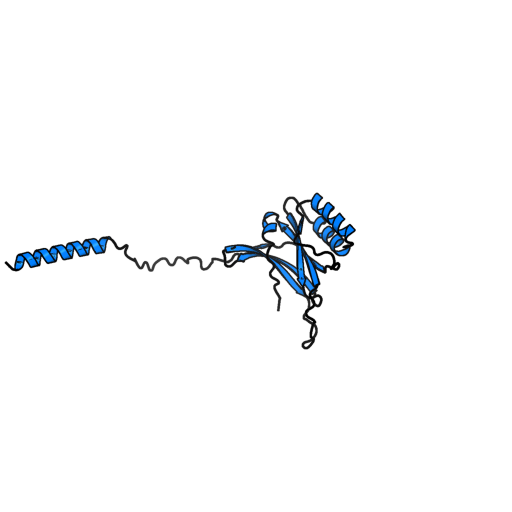 A 1 131 ? -12.765 -14.674 -8.517 1.00 76.56 131 ASP A N 1
ATOM 1074 C CA . ASP A 1 131 ? -11.843 -15.662 -9.068 1.00 76.56 131 ASP A CA 1
ATOM 1075 C C . ASP A 1 131 ? -12.594 -16.890 -9.624 1.00 76.56 131 ASP A C 1
ATOM 1077 O O . ASP A 1 131 ? -13.819 -17.000 -9.526 1.00 76.56 131 ASP A O 1
ATOM 1081 N N . ALA A 1 132 ? -11.859 -17.836 -10.219 1.00 79.81 132 ALA A N 1
ATOM 1082 C CA . ALA A 1 132 ? -12.436 -19.056 -10.794 1.00 79.81 132 ALA A CA 1
ATOM 1083 C C . ALA A 1 132 ? -13.143 -19.960 -9.762 1.00 79.81 132 ALA A C 1
ATOM 1085 O O . ALA A 1 132 ? -13.928 -20.821 -10.144 1.00 79.81 132 ALA A O 1
ATOM 1086 N N . LYS A 1 133 ? -12.879 -19.762 -8.464 1.00 83.06 133 LYS A N 1
ATOM 1087 C CA . LYS A 1 133 ? -13.495 -20.490 -7.347 1.00 83.06 133 LYS A CA 1
ATOM 1088 C C . LYS A 1 133 ? -14.658 -19.710 -6.717 1.00 83.06 133 LYS A C 1
ATOM 1090 O O . LYS A 1 133 ? -15.195 -20.141 -5.702 1.00 83.06 133 LYS A O 1
ATOM 1095 N N . GLY A 1 134 ? -15.036 -18.561 -7.285 1.00 76.44 134 GLY A N 1
ATOM 1096 C CA . GLY A 1 134 ? -16.102 -17.705 -6.764 1.00 76.44 134 GLY A CA 1
ATOM 1097 C C . GLY A 1 134 ? -15.702 -16.870 -5.543 1.00 76.44 134 GLY A C 1
ATOM 1098 O O . GLY A 1 134 ? -16.570 -16.288 -4.895 1.00 76.44 134 GLY A O 1
ATOM 1099 N N . LYS A 1 135 ? -14.409 -16.766 -5.213 1.00 79.75 135 LYS A N 1
ATOM 1100 C CA . LYS A 1 135 ? -13.918 -15.886 -4.145 1.00 79.75 135 LYS A CA 1
ATOM 1101 C C . LYS A 1 135 ? -13.728 -14.472 -4.685 1.00 79.75 135 LYS A C 1
ATOM 1103 O O . LYS A 1 135 ? -13.114 -14.265 -5.728 1.00 79.75 135 LYS A O 1
ATOM 1108 N N . LEU A 1 136 ? -14.223 -13.480 -3.950 1.00 75.75 136 LEU A N 1
ATOM 1109 C CA . LEU A 1 136 ? -14.022 -12.077 -4.296 1.00 75.75 136 LEU A CA 1
ATOM 1110 C C . LEU A 1 136 ? -12.572 -11.657 -3.985 1.00 75.75 136 LEU A C 1
ATOM 1112 O O . LEU A 1 136 ? -12.129 -11.720 -2.836 1.00 75.75 136 LEU A O 1
ATOM 1116 N N . VAL A 1 137 ? -11.843 -11.216 -5.006 1.00 75.88 137 VAL A N 1
ATOM 1117 C CA . VAL A 1 137 ? -10.442 -10.782 -4.938 1.00 75.88 137 VAL A CA 1
ATOM 1118 C C . VAL A 1 137 ? -10.316 -9.320 -5.358 1.00 75.88 137 VAL A C 1
ATOM 1120 O O . VAL A 1 137 ? -11.066 -8.840 -6.206 1.00 75.88 137 VAL A O 1
ATOM 1123 N N . GLY A 1 138 ? -9.396 -8.589 -4.729 1.00 76.44 138 GLY A N 1
ATOM 1124 C CA . GLY A 1 138 ? -9.059 -7.216 -5.089 1.00 76.44 138 GLY A CA 1
ATOM 1125 C C . GLY A 1 138 ? -7.730 -7.166 -5.827 1.00 76.44 138 GLY A C 1
ATOM 1126 O O . GLY A 1 138 ? -6.761 -7.752 -5.365 1.00 76.44 138 GLY A O 1
ATOM 1127 N N . GLU A 1 139 ? -7.667 -6.444 -6.938 1.00 79.62 139 GLU A N 1
ATOM 1128 C CA . GLU A 1 139 ? -6.482 -6.353 -7.786 1.00 79.62 139 GLU A CA 1
ATOM 1129 C C . GLU A 1 139 ? -6.030 -4.909 -7.914 1.00 79.62 139 GLU A C 1
ATOM 1131 O O . GLU A 1 139 ? -6.801 -4.036 -8.307 1.00 79.62 139 GLU A O 1
ATOM 1136 N N . ILE A 1 140 ? -4.764 -4.656 -7.589 1.00 82.88 140 ILE A N 1
ATOM 1137 C CA . ILE A 1 140 ? -4.133 -3.361 -7.832 1.00 82.88 140 ILE A CA 1
ATOM 1138 C C . ILE A 1 140 ? -3.631 -3.322 -9.271 1.00 82.88 140 ILE A C 1
ATOM 1140 O O . ILE A 1 140 ? -2.716 -4.059 -9.625 1.00 82.88 140 ILE A O 1
ATOM 1144 N N . GLN A 1 141 ? -4.173 -2.403 -10.060 1.00 82.06 141 GLN A N 1
ATOM 1145 C CA . GLN A 1 141 ? -3.732 -2.137 -11.419 1.00 82.06 141 GLN A CA 1
ATOM 1146 C C . GLN A 1 141 ? -2.606 -1.100 -11.412 1.00 82.06 141 GLN A C 1
ATOM 1148 O O . GLN A 1 141 ? -2.751 0.020 -10.901 1.00 82.06 141 GLN A O 1
ATOM 1153 N N . ILE A 1 142 ? -1.480 -1.481 -12.004 1.00 83.06 142 ILE A N 1
ATOM 1154 C CA . ILE A 1 142 ? -0.301 -0.641 -12.203 1.00 83.06 142 ILE A CA 1
ATOM 1155 C C . ILE A 1 142 ? -0.110 -0.498 -13.706 1.00 83.06 142 ILE A C 1
ATOM 1157 O O . ILE A 1 142 ? 0.017 -1.494 -14.399 1.00 83.06 142 ILE A O 1
ATOM 1161 N N . GLU A 1 143 ? -0.084 0.732 -14.189 1.00 83.62 143 GLU A N 1
ATOM 1162 C CA . GLU A 1 143 ? 0.282 1.074 -15.555 1.00 83.62 143 GLU A CA 1
ATOM 1163 C C . GLU A 1 143 ? 1.798 1.277 -15.629 1.00 83.62 143 GLU A C 1
ATOM 1165 O O . GLU A 1 143 ? 2.419 1.819 -14.708 1.00 83.62 143 GLU A O 1
ATOM 1170 N N . ARG A 1 144 ? 2.406 0.832 -16.723 1.00 77.19 144 ARG A N 1
ATOM 1171 C CA . ARG A 1 144 ? 3.802 1.133 -17.036 1.00 77.19 144 ARG A CA 1
ATOM 1172 C C . ARG A 1 144 ? 3.829 2.359 -17.930 1.00 77.19 144 ARG A C 1
ATOM 1174 O O . ARG A 1 144 ? 3.021 2.453 -18.843 1.00 77.19 144 ARG A O 1
ATOM 1181 N N . SER A 1 145 ? 4.722 3.303 -17.656 1.00 64.88 145 SER A N 1
ATOM 1182 C CA . SER A 1 145 ? 4.924 4.449 -18.540 1.00 64.88 145 SER A CA 1
ATOM 1183 C C . SER A 1 145 ? 6.297 4.381 -19.205 1.00 64.88 145 SER A C 1
ATOM 1185 O O . SER A 1 145 ? 7.314 4.236 -18.523 1.00 64.88 145 SER A O 1
ATOM 1187 N N . LYS A 1 146 ? 6.281 4.569 -20.530 1.00 59.84 146 LYS A N 1
ATOM 1188 C CA . LYS A 1 146 ? 7.357 4.380 -21.517 1.00 59.84 146 LYS A CA 1
ATOM 1189 C C . LYS A 1 146 ? 7.530 2.945 -22.012 1.00 59.84 146 LYS A C 1
ATOM 1191 O O . LYS A 1 146 ? 7.566 2.004 -21.218 1.00 59.84 146 LYS A O 1
ATOM 1196 N N . ASP A 1 147 ? 7.714 2.851 -23.324 1.00 57.56 147 ASP A N 1
ATOM 1197 C CA . ASP A 1 147 ? 8.302 1.700 -23.995 1.00 57.56 147 ASP A CA 1
ATOM 1198 C C . ASP A 1 147 ? 9.698 1.439 -23.423 1.00 57.56 147 ASP A C 1
ATOM 1200 O O . ASP A 1 147 ? 10.383 2.370 -22.977 1.00 57.56 147 ASP A O 1
ATOM 1204 N N . MET A 1 148 ? 10.122 0.174 -23.407 1.00 59.19 148 MET A N 1
ATOM 1205 C CA . MET A 1 148 ? 11.533 -0.127 -23.165 1.00 59.19 148 MET A CA 1
ATOM 1206 C C . MET A 1 148 ? 12.372 0.601 -24.223 1.00 59.19 148 MET A C 1
ATOM 1208 O O . MET A 1 148 ? 11.931 0.730 -25.368 1.00 59.19 148 MET A O 1
ATOM 1212 N N . ASP A 1 149 ? 13.559 1.097 -23.857 1.00 59.09 149 ASP A N 1
ATOM 1213 C CA . ASP A 1 149 ? 14.448 1.675 -24.865 1.00 59.09 149 ASP A CA 1
ATOM 1214 C C . ASP A 1 149 ? 14.708 0.631 -25.964 1.00 59.09 149 ASP A C 1
ATOM 1216 O O . ASP A 1 149 ? 14.687 -0.569 -25.696 1.00 59.09 149 ASP A O 1
ATOM 1220 N N . LYS A 1 150 ? 14.901 1.140 -27.188 1.00 57.00 150 LYS A N 1
ATOM 1221 C CA . LYS A 1 150 ? 15.117 0.476 -28.490 1.00 57.00 150 LYS A CA 1
ATOM 1222 C C . LYS A 1 150 ? 15.165 -1.073 -28.514 1.00 57.00 150 LYS A C 1
ATOM 1224 O O . LYS A 1 150 ? 15.924 -1.688 -27.765 1.00 57.00 150 LYS A O 1
ATOM 1229 N N . PRO A 1 151 ? 14.495 -1.720 -29.490 1.00 57.09 151 PRO A N 1
ATOM 1230 C CA . PRO A 1 151 ? 14.619 -3.166 -29.693 1.00 57.09 151 PRO A CA 1
ATOM 1231 C C . PRO A 1 151 ? 16.094 -3.598 -29.803 1.00 57.09 151 PRO A C 1
ATOM 1233 O O . PRO A 1 151 ? 16.892 -2.930 -30.458 1.00 57.09 151 PRO A O 1
ATOM 1236 N N . GLY A 1 152 ? 16.453 -4.704 -29.141 1.00 62.50 152 GLY A N 1
ATOM 1237 C CA . GLY A 1 152 ? 17.824 -5.240 -29.095 1.00 62.50 152 GLY A CA 1
ATOM 1238 C C . GLY A 1 152 ? 18.617 -4.938 -27.815 1.00 62.50 152 GLY A C 1
ATOM 1239 O O . GLY A 1 152 ? 19.727 -5.443 -27.663 1.00 62.50 152 GLY A O 1
ATOM 1240 N N . VAL A 1 153 ? 18.068 -4.170 -26.867 1.00 62.47 153 VAL A N 1
ATOM 1241 C CA . VAL A 1 153 ? 18.704 -3.930 -25.559 1.00 62.47 153 VAL A CA 1
ATOM 1242 C C . VAL A 1 153 ? 18.350 -5.052 -24.576 1.00 62.47 153 VAL A C 1
ATOM 1244 O O . VAL A 1 153 ? 17.187 -5.246 -24.224 1.00 62.47 153 VAL A O 1
ATOM 1247 N N . SER A 1 154 ? 19.356 -5.790 -24.093 1.00 58.25 154 SER A N 1
ATOM 1248 C CA . SER A 1 154 ? 19.162 -6.759 -23.010 1.00 58.25 154 SER A CA 1
ATOM 1249 C C . SER A 1 154 ? 19.144 -6.041 -21.661 1.00 58.25 154 SER A C 1
ATOM 1251 O O . SER A 1 154 ? 20.161 -5.493 -21.228 1.00 58.25 154 SER A O 1
ATOM 1253 N N . TYR A 1 155 ? 18.014 -6.080 -20.961 1.00 64.38 155 TYR A N 1
ATOM 1254 C CA . TYR A 1 155 ? 17.953 -5.634 -19.573 1.00 64.38 155 TYR A CA 1
ATOM 1255 C C . TYR A 1 155 ? 18.285 -6.804 -18.646 1.00 64.38 155 TYR A C 1
ATOM 1257 O O . TYR A 1 155 ? 17.696 -7.879 -18.788 1.00 64.38 155 TYR A O 1
ATOM 1265 N N . PRO A 1 156 ? 19.194 -6.630 -17.675 1.00 63.69 156 PRO A N 1
ATOM 1266 C CA . PRO A 1 156 ? 19.447 -7.674 -16.699 1.00 63.69 156 PRO A CA 1
ATOM 1267 C C . PRO A 1 156 ? 18.176 -7.911 -15.871 1.00 63.69 156 PRO A C 1
ATOM 1269 O O . PRO A 1 156 ? 17.444 -6.969 -15.554 1.00 63.69 156 PRO A O 1
ATOM 1272 N N . ALA A 1 157 ? 17.925 -9.166 -15.484 1.00 67.31 157 ALA A N 1
ATOM 1273 C CA . ALA A 1 157 ? 16.765 -9.586 -14.688 1.00 67.31 157 ALA A CA 1
ATOM 1274 C C . ALA A 1 157 ? 16.857 -9.141 -13.210 1.00 67.31 157 ALA A C 1
ATOM 1276 O O . ALA A 1 157 ? 16.586 -9.898 -12.281 1.00 67.31 157 ALA A O 1
ATOM 1277 N N . ILE A 1 158 ? 17.275 -7.899 -12.974 1.00 75.81 158 ILE A N 1
ATOM 1278 C CA . ILE A 1 158 ? 17.359 -7.292 -11.653 1.00 75.81 158 ILE A CA 1
ATOM 1279 C C . ILE A 1 158 ? 15.973 -6.761 -11.301 1.00 75.81 158 ILE A C 1
ATOM 12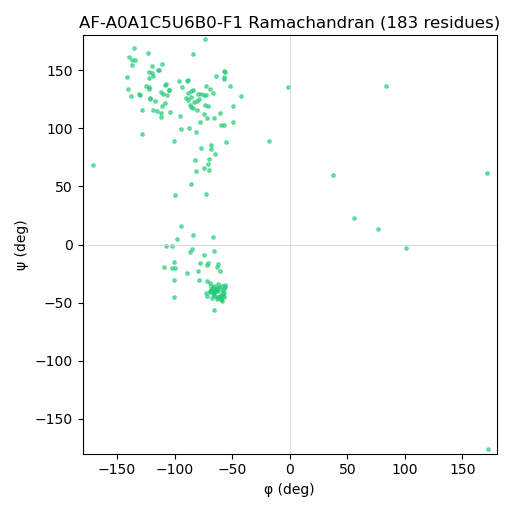81 O O . ILE A 1 158 ? 15.420 -5.909 -11.993 1.00 75.81 158 ILE A O 1
ATOM 1285 N N . VAL A 1 159 ? 15.424 -7.228 -10.184 1.00 81.19 159 VAL A N 1
ATOM 1286 C CA . VAL A 1 159 ? 14.187 -6.695 -9.607 1.00 81.19 159 VAL A CA 1
ATOM 1287 C C . VAL A 1 159 ? 14.502 -5.904 -8.346 1.00 81.19 159 VAL A C 1
ATOM 1289 O O . VAL A 1 159 ? 15.322 -6.311 -7.526 1.00 81.19 159 VAL A O 1
ATOM 1292 N N . LYS A 1 160 ? 13.839 -4.758 -8.177 1.00 84.88 160 LYS A N 1
ATOM 1293 C CA . LYS A 1 160 ? 13.892 -3.966 -6.944 1.00 84.88 160 LYS A CA 1
ATOM 1294 C C . LYS A 1 160 ? 12.549 -4.015 -6.235 1.00 84.88 160 LYS A C 1
ATOM 1296 O O . LYS A 1 160 ? 11.505 -4.238 -6.847 1.00 84.88 160 LYS A O 1
ATOM 1301 N N . THR A 1 161 ? 12.575 -3.800 -4.924 1.00 86.19 161 THR A N 1
ATOM 1302 C CA . THR A 1 161 ? 11.340 -3.705 -4.146 1.00 86.19 161 THR A CA 1
ATOM 1303 C C . THR A 1 161 ? 10.703 -2.341 -4.380 1.00 86.19 161 THR A C 1
ATOM 1305 O O . THR A 1 161 ? 11.337 -1.301 -4.237 1.00 86.19 161 THR A O 1
ATOM 1308 N N . TYR A 1 162 ? 9.426 -2.336 -4.718 1.00 87.88 162 TYR A N 1
ATOM 1309 C CA . TYR A 1 162 ? 8.569 -1.163 -4.737 1.00 87.88 162 TYR A CA 1
ATOM 1310 C C . TYR A 1 162 ? 7.497 -1.337 -3.670 1.00 87.88 162 TYR A C 1
ATOM 1312 O O . TYR A 1 162 ? 7.104 -2.450 -3.338 1.00 87.88 162 TYR A O 1
ATOM 1320 N N . VAL A 1 163 ? 7.022 -0.236 -3.106 1.00 88.94 163 VAL A N 1
ATOM 1321 C CA . VAL A 1 163 ? 5.898 -0.219 -2.180 1.00 88.94 163 VAL A CA 1
ATOM 1322 C C . VAL A 1 163 ? 4.767 0.559 -2.820 1.00 88.94 163 VAL A C 1
ATOM 1324 O O . VAL A 1 163 ? 4.864 1.770 -3.034 1.00 88.94 163 VAL A O 1
ATOM 1327 N N . VAL A 1 164 ? 3.680 -0.145 -3.104 1.00 89.19 164 VAL A N 1
ATOM 1328 C CA . VAL A 1 164 ? 2.422 0.451 -3.526 1.00 89.19 164 VAL A CA 1
ATOM 1329 C C . VAL A 1 164 ? 1.636 0.828 -2.280 1.00 89.19 164 VAL A C 1
ATOM 1331 O O . VAL A 1 164 ? 1.444 0.021 -1.373 1.00 89.19 164 VAL A O 1
ATOM 1334 N N . VAL A 1 165 ? 1.208 2.082 -2.208 1.00 90.25 165 VAL A N 1
ATOM 1335 C CA . VAL A 1 165 ? 0.449 2.620 -1.081 1.00 90.25 165 VAL A CA 1
ATOM 1336 C C . VAL A 1 165 ? -0.902 3.084 -1.583 1.00 90.25 165 VAL A C 1
ATOM 1338 O O . VAL A 1 165 ? -0.974 4.030 -2.364 1.00 90.25 165 VAL A O 1
ATOM 1341 N N . VAL A 1 166 ? -1.963 2.433 -1.113 1.00 89.19 166 VAL A N 1
ATOM 1342 C CA . VAL A 1 166 ? -3.344 2.655 -1.558 1.00 89.19 166 VAL A CA 1
ATOM 1343 C C . VAL A 1 166 ? -4.252 3.051 -0.403 1.00 89.19 166 VAL A C 1
ATOM 1345 O O . VAL A 1 166 ? -4.116 2.558 0.717 1.00 89.19 166 VAL A O 1
ATOM 1348 N N . ARG A 1 167 ? -5.199 3.954 -0.678 1.00 90.25 167 ARG A N 1
ATOM 1349 C CA . ARG A 1 167 ? -6.290 4.310 0.240 1.00 90.25 167 ARG A CA 1
ATOM 1350 C C . ARG A 1 167 ? -7.529 3.497 -0.085 1.00 90.25 167 ARG A C 1
ATOM 1352 O O . ARG A 1 167 ? -8.185 3.778 -1.084 1.00 90.25 167 ARG A O 1
ATOM 1359 N N . VAL A 1 168 ? -7.903 2.573 0.787 1.00 87.62 168 VAL A N 1
ATOM 1360 C CA . VAL A 1 168 ? -8.984 1.617 0.513 1.00 87.62 168 VAL A CA 1
ATOM 1361 C C . VAL A 1 168 ? -10.098 1.699 1.553 1.00 87.62 168 VAL A C 1
ATOM 1363 O O . VAL A 1 168 ? -9.832 2.059 2.702 1.00 87.62 168 VAL A O 1
ATOM 1366 N N . PRO A 1 169 ? -11.361 1.428 1.186 1.00 88.62 169 PRO A N 1
ATOM 1367 C CA . PRO A 1 169 ? -12.429 1.212 2.156 1.00 88.62 169 PRO A CA 1
ATOM 1368 C C . PRO A 1 169 ? -12.072 0.075 3.116 1.00 88.62 169 PRO A C 1
ATOM 1370 O O . PRO A 1 169 ? -11.515 -0.936 2.695 1.00 88.62 169 PRO A O 1
ATOM 1373 N N . LYS A 1 170 ? -12.434 0.206 4.397 1.00 89.69 170 LYS A N 1
ATOM 1374 C CA . LYS A 1 170 ? -12.078 -0.807 5.408 1.00 89.69 170 LYS A CA 1
ATOM 1375 C C . LYS A 1 170 ? -12.583 -2.211 5.078 1.00 89.69 170 LYS A C 1
ATOM 1377 O O . LYS A 1 170 ? -11.865 -3.182 5.282 1.00 89.69 170 LYS A O 1
ATOM 1382 N N . ALA A 1 171 ? -13.788 -2.298 4.516 1.00 84.25 171 ALA A N 1
ATOM 1383 C CA . ALA A 1 171 ? -14.390 -3.558 4.086 1.00 84.25 171 ALA A CA 1
ATOM 1384 C C . ALA A 1 171 ? -13.567 -4.287 3.006 1.00 84.25 171 ALA A C 1
ATOM 1386 O O . ALA A 1 171 ? -13.676 -5.497 2.868 1.00 84.25 171 ALA A O 1
ATOM 1387 N N . GLN A 1 172 ? -12.726 -3.561 2.263 1.00 80.00 172 GLN A N 1
ATOM 1388 C CA . GLN A 1 172 ? -11.955 -4.087 1.137 1.00 80.00 172 GLN A CA 1
ATOM 1389 C C . GLN A 1 172 ? -10.479 -4.346 1.480 1.00 80.00 172 GLN A C 1
ATOM 1391 O O .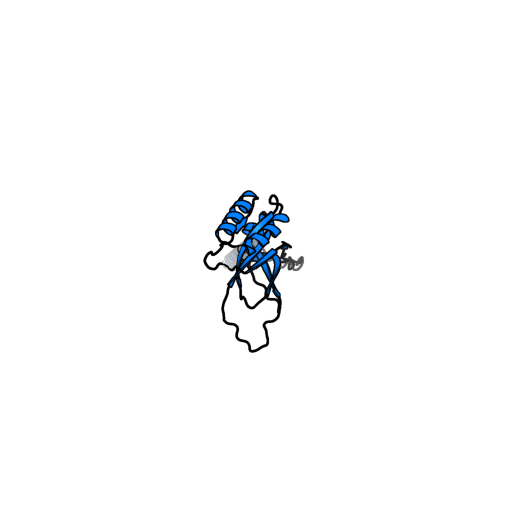 GLN A 1 172 ? -9.735 -4.845 0.645 1.00 80.00 172 GLN A O 1
ATOM 1396 N N . GLU A 1 173 ? -10.028 -4.055 2.706 1.00 83.69 173 GLU A N 1
ATOM 1397 C CA . GLU A 1 173 ? -8.629 -4.257 3.129 1.00 83.69 173 GLU A CA 1
ATOM 1398 C C . GLU A 1 173 ? -8.146 -5.703 2.990 1.00 83.69 173 GLU A C 1
ATOM 1400 O O . GLU A 1 173 ? -7.003 -5.960 2.599 1.00 83.69 173 GLU A O 1
ATOM 1405 N N . ALA A 1 174 ? -9.020 -6.642 3.359 1.00 79.94 174 ALA A N 1
ATOM 1406 C CA . ALA A 1 174 ? -8.744 -8.073 3.321 1.00 79.94 174 ALA A CA 1
ATOM 1407 C C . ALA A 1 174 ? -8.708 -8.612 1.887 1.00 79.94 174 ALA A C 1
ATOM 1409 O O . ALA A 1 174 ? -8.143 -9.662 1.639 1.00 79.94 174 ALA A O 1
ATOM 1410 N N . MET A 1 175 ? -9.264 -7.872 0.926 1.00 77.00 175 MET A N 1
ATOM 1411 C CA . MET A 1 175 ? -9.287 -8.290 -0.474 1.00 77.00 175 MET A CA 1
ATOM 1412 C C . MET A 1 175 ? -7.941 -8.078 -1.170 1.00 77.00 175 MET A C 1
ATOM 1414 O O . MET A 1 175 ? -7.701 -8.638 -2.235 1.00 77.00 175 MET A O 1
ATOM 1418 N N . ILE A 1 176 ? -7.056 -7.278 -0.569 1.00 74.06 176 ILE A N 1
ATOM 1419 C CA . ILE A 1 176 ? -5.740 -6.917 -1.105 1.00 74.06 176 ILE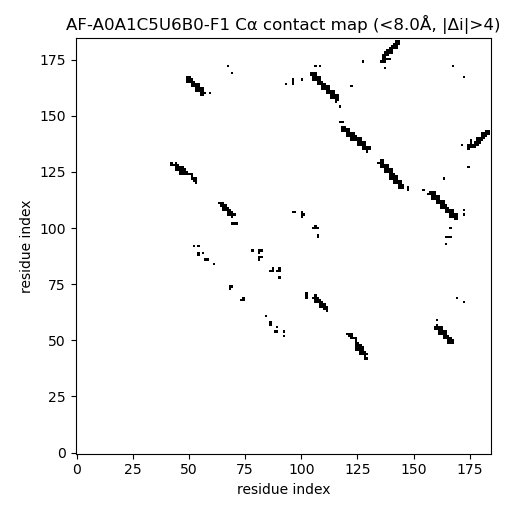 A CA 1
ATOM 1420 C C . ILE A 1 176 ? -4.709 -7.990 -0.727 1.00 74.06 176 ILE A C 1
ATOM 1422 O O . ILE A 1 176 ? -3.704 -7.703 -0.078 1.00 74.06 176 ILE A O 1
ATOM 1426 N N . ASP A 1 177 ? -5.002 -9.253 -1.010 1.00 60.84 177 ASP A N 1
ATOM 1427 C CA . ASP A 1 177 ? -4.073 -10.373 -0.784 1.00 60.84 177 ASP A CA 1
ATOM 1428 C C . ASP A 1 177 ? -3.400 -10.833 -2.086 1.00 60.84 177 ASP A C 1
ATOM 1430 O O . ASP A 1 177 ? -2.320 -11.418 -2.041 1.00 60.84 177 ASP A O 1
ATOM 1434 N N . TYR A 1 178 ? -3.996 -10.496 -3.234 1.00 58.75 178 TYR A N 1
ATOM 1435 C CA . TYR A 1 178 ? -3.509 -10.806 -4.576 1.00 58.75 178 TYR A CA 1
ATOM 1436 C C . TYR A 1 178 ? -3.252 -9.512 -5.364 1.00 58.75 178 TYR A C 1
ATOM 1438 O O . TYR A 1 178 ? -3.938 -8.509 -5.175 1.00 58.75 178 TYR A O 1
ATOM 1446 N N . TYR A 1 179 ? -2.255 -9.523 -6.249 1.00 60.53 179 TYR A N 1
ATOM 1447 C CA . TYR A 1 179 ? -1.945 -8.406 -7.146 1.00 60.53 179 TYR A CA 1
ATOM 1448 C C . TYR A 1 179 ? -1.798 -8.945 -8.559 1.00 60.53 179 TYR A C 1
ATOM 1450 O O . TYR A 1 179 ? -1.044 -9.892 -8.773 1.00 60.53 179 TYR A O 1
ATOM 1458 N N . GLN A 1 180 ? -2.482 -8.327 -9.517 1.00 54.97 180 GLN A N 1
ATOM 1459 C CA . GLN A 1 180 ? -2.272 -8.597 -10.930 1.00 54.97 180 GLN A CA 1
ATOM 1460 C C . GLN A 1 180 ? -1.651 -7.352 -11.557 1.00 54.97 180 GLN A C 1
ATOM 1462 O O . GLN A 1 180 ? -2.268 -6.290 -11.610 1.00 54.97 180 GLN A O 1
ATOM 1467 N N . ILE A 1 181 ? -0.399 -7.471 -11.997 1.00 58.50 181 ILE A N 1
ATOM 1468 C CA . ILE A 1 181 ? 0.248 -6.422 -12.781 1.00 58.50 181 ILE A CA 1
ATOM 1469 C C . ILE A 1 181 ? -0.301 -6.565 -14.196 1.00 58.50 181 ILE A C 1
ATOM 1471 O O . ILE A 1 181 ? 0.042 -7.513 -14.897 1.00 58.50 181 ILE A O 1
ATOM 1475 N N . ALA A 1 182 ? -1.187 -5.655 -14.587 1.00 54.75 182 ALA A N 1
ATOM 1476 C CA . ALA A 1 182 ? -1.607 -5.537 -15.972 1.00 54.75 182 ALA A CA 1
ATOM 1477 C C . ALA A 1 182 ? -0.522 -4.777 -16.741 1.00 54.75 182 ALA A C 1
ATOM 1479 O O . ALA A 1 182 ? -0.122 -3.682 -16.352 1.00 54.75 182 ALA A O 1
ATOM 1480 N N . PHE A 1 183 ? -0.028 -5.378 -17.812 1.00 52.66 183 PHE A N 1
ATOM 1481 C CA . PHE A 1 183 ? 0.852 -4.727 -18.767 1.00 52.66 183 PHE A CA 1
ATOM 1482 C C . PHE A 1 183 ? -0.079 -4.121 -19.815 1.00 52.66 183 PHE A C 1
ATOM 1484 O O . PHE A 1 183 ? -0.984 -4.807 -20.284 1.00 52.66 183 PHE A O 1
ATOM 1491 N N . GLN A 1 184 ? 0.046 -2.822 -20.075 1.00 50.03 184 GLN A N 1
ATOM 1492 C CA . GLN A 1 184 ? -0.546 -2.267 -21.286 1.00 50.03 184 GLN A CA 1
ATOM 1493 C C . GLN A 1 184 ? 0.504 -2.451 -22.370 1.00 50.03 184 GLN A C 1
ATOM 1495 O O . GLN A 1 184 ? 1.632 -1.993 -22.174 1.00 50.03 184 GLN A O 1
ATOM 1500 N N . ASP A 1 185 ? 0.128 -3.199 -23.402 1.00 46.19 185 ASP A N 1
ATOM 1501 C CA . ASP A 1 185 ? 0.827 -3.221 -24.684 1.00 46.19 185 ASP A CA 1
ATOM 1502 C C . ASP A 1 185 ? 0.634 -1.880 -25.407 1.00 46.19 185 ASP A C 1
ATOM 1504 O O . ASP A 1 185 ? -0.438 -1.247 -25.204 1.00 46.19 185 ASP A O 1
#

Foldseek 3Di:
DPPVVVVVVVVVVVVVVVVVVVPDPPPPPPPPDPVVPPPVPVQPWAFAAWDKDKFFDDQPVDDDAKDKALDPVSLVVVLVVCVVSVVPPVSVVVVVVVVPDDSVFKIKIKHKDWDDPQWDKDWDGKIWGADPVRDIAIETEIETPDDRPDPPDDDPPDITIMIMIIIGTPVCSVRHPDYDYDYDD

Secondary structure (DSSP, 8-state):
--HHHHHHHHHHHHHHHHHHHSSS-------S------TT-----EEE---EEEEE---TTS----EEE-SHHHHHHHHHHHHHTT-HHHHHHHHHHHHT--TTTEEEEEEEEEE-TTSEEEEEEEEEEE-TTS-EEEEEEEEEESPPSSTT-------EEEEEEEEEEGGGGGGTT----PPP-

Mean predicted aligned error: 15.22 Å

Radius of gyration: 31.91 Å; Cα contacts (8 Å, |Δi|>4): 252; chains: 1; bounding box: 77×90×46 Å

Solvent-accessible surface area (backbone atoms only — not comparable to full-atom values): 11238 Å² total; per-residue (Å²): 136,71,67,66,61,58,53,52,53,51,52,52,53,52,53,54,51,52,59,61,61,74,72,54,84,76,84,72,83,73,90,80,68,88,62,79,79,55,91,70,70,64,78,69,62,47,71,42,90,39,63,54,46,67,41,78,59,82,58,84,92,61,82,69,65,74,43,77,35,58,43,73,67,53,45,54,56,48,51,52,52,32,59,76,69,66,38,61,66,64,49,56,53,51,50,59,56,50,76,77,54,58,50,89,61,25,28,42,38,38,36,62,44,78,41,56,76,91,56,45,73,40,60,71,31,32,36,31,38,66,48,100,86,68,47,73,40,24,31,48,36,38,40,66,52,76,77,78,76,63,93,90,66,85,74,76,94,59,66,40,51,26,36,42,39,34,45,40,49,56,92,52,57,80,29,66,78,52,74,50,80,49,77,77,129

pLDDT: mean 73.75, std 16.81, range [33.06, 96.38]